Protein 2EF7 (pdb70)

Nearest PDB structures (foldseek):
  2ef7-assembly1_A-2  TM=1.002E+00  e=2.862E-24  Sulfurisphaera tokodaii str. 7
  2ef7-assembly1_B-2  TM=8.095E-01  e=8.146E-21  Sulfurisphaera tokodaii str. 7
  2p9m-assembly1_B  TM=8.080E-01  e=1.349E-12  Methanocaldococcus jannaschii DSM 2661
  7qem-assembly2_B  TM=7.329E-01  e=2.131E-08  Escherichia coli
  6zs7-assembly1_A  TM=7.182E-01  e=1.454E-07  Toxoplasma gondii ME49

InterPro domains:
  IPR000644 CBS domain [PF00571] (6-60)
  IPR000644 CBS domain [PF00571] (70-124)
  IPR000644 CBS domain [PS51371] (10-65)
  IPR000644 CBS domain [PS51371] (73-129)
  IPR000644 CBS domain [SM00116] (13-60)
  IPR000644 CBS domain [SM00116] (76-124)
  IPR046342 CBS domain superfamily [G3DSA:3.10.580.10] (1-133)
  IPR046342 CBS domain superfamily [SSF54631] (2-123)
  IPR051257 Diverse Function CBS-Domain-Containing Protein [PTHR43080] (5-123)

Secondary structure (DSSP, 8-state):
---BGGG---S--EEETT-BHHHHHH---S--SEEEEEETTEEEEEEEHHHHHHHHHTT--TT-BGGG--B----EETTSBHHHHHH--TT--SEEEEE-TTS-EEEEEEHHHHHHHHH--/-BGGG--B---EEETT-BHHHHHH---S--SEEEEE-SSSEEEEEEHHHHHHHHHTT--TT-BGGG--B----EETTSBHHHHHH--TT--SEEEEE-TT--EEEEEEHHHHHHHHH---

Solvent-accessible surface area: 13994 Å² total

Foldseek 3Di:
DFAFQLVQFFPFAEAEQFAFLLVVVVVCVVPDFKHFYDHVQAGFGMAGVVQSVVCVVVVHDRNHGNNVGGTDRFAAERRHGLVVVVVSVVVPDFKHFYAHPVRGTGGMHGPVSSVVSVVCD/DFQLVQFWDQDAAEQFAFQLVVVVVVVVPDFKHFYQPVQATFDMDGVVQSVVCVVVPHDRGDGNNVGGTDGDAEERGHHLVVVVVVVVVPDFKHFYAHPVRRGTGMHGVVSSVVVVVVPD

Radius of gyration: 20.63 Å; Cα contacts (8 Å, |Δi|>4): 456; chains: 2; bounding box: 54×54×34 Å

B-factor: mean 38.26, std 13.01, range [16.66, 102.33]

CATH classification: 3.10.580.10

Organism: Sulfurisphaera tokodaii (strain DSM 16993 / JCM 10545 / NBRC 100140 / 7) (NCBI:txid273063)

Sequence (241 aa):
EEEIVKEYKTQVISVTKDAKLNDIAKVTEKNIGSVIVVDGNKPVGIITERDIVKAIGKGKSLETKAEEFTASLITIREDSPITGALALRQFNIRHLPVVDDKGNLKGIISIRDITRAIDDFEIVKEYKTQVISVTKDAKLNDIAKVTEKNIGSVIVVDGNKPVGIITERDIVKAIGKGKSLETKAEEFTASLITIREDSPITGALALRQFNIRHLPVVDDKGNLKGIISIRDITRAIDDGE

Structure (mmCIF, N/CA/C/O backbone):
data_2EF7
#
_entry.id   2EF7
#
_cell.length_a   51.420
_cell.length_b   135.272
_cell.length_c   41.234
_cell.angle_alpha   90.00
_cell.angle_beta   90.00
_cell.angle_gamma   90.00
#
_symmetry.space_group_name_H-M   'P 21 21 2'
#
loop_
_entity.id
_entity.type
_entity.pdbx_description
1 polymer 'Hypothetical protein ST2348'
2 water water
#
loop_
_atom_site.group_PDB
_atom_site.id
_atom_site.type_symbol
_atom_site.label_atom_id
_atom_site.label_alt_id
_atom_site.label_comp_id
_atom_site.label_asym_id
_atom_site.label_entity_id
_atom_site.label_seq_id
_atom_site.pdbx_PDB_ins_code
_atom_site.Cartn_x
_atom_site.Cartn_y
_atom_site.Cartn_z
_atom_site.occupancy
_atom_site.B_iso_or_equiv
_atom_site.auth_seq_id
_atom_site.auth_comp_id
_atom_site.auth_asym_id
_atom_site.auth_atom_id
_atom_site.pdbx_PDB_model_num
ATOM 9 N N . GLU A 1 2 ? 22.704 -4.646 0.781 1.00 34.23 2 GLU A N 1
ATOM 10 C CA . GLU A 1 2 ? 23.148 -3.260 0.828 1.00 38.42 2 GLU A CA 1
ATOM 11 C C . GLU A 1 2 ? 22.108 -2.415 1.570 1.00 34.10 2 GLU A C 1
ATOM 12 O O . GLU A 1 2 ? 20.970 -2.843 1.748 1.00 30.46 2 GLU A O 1
ATOM 18 N N . GLU A 1 3 ? 22.502 -1.221 2.004 1.00 31.37 3 GLU A N 1
ATOM 19 C CA . GLU A 1 3 ? 21.582 -0.339 2.711 1.00 35.85 3 GLU A CA 1
ATOM 20 C C . GLU A 1 3 ? 20.552 0.257 1.757 1.00 30.15 3 GLU A C 1
ATOM 21 O O . GLU A 1 3 ? 20.875 0.595 0.627 1.00 35.54 3 GLU A O 1
ATOM 27 N N . GLU A 1 4 ? 19.309 0.363 2.208 1.00 35.21 4 GLU A N 1
ATOM 28 C CA . GLU A 1 4 ? 18.258 0.985 1.404 1.00 33.35 4 GLU A CA 1
ATOM 29 C C . GLU A 1 4 ? 18.555 2.470 1.589 1.00 30.41 4 GLU A C 1
ATOM 30 O O . GLU A 1 4 ? 19.129 2.843 2.608 1.00 25.20 4 GLU A O 1
ATOM 36 N N . ILE A 1 5 ? 18.185 3.317 0.632 1.00 24.47 5 ILE A N 1
ATOM 37 C CA . ILE A 1 5 ? 18.448 4.746 0.790 1.00 29.18 5 ILE A CA 1
ATOM 38 C C . ILE A 1 5 ? 17.171 5.583 0.770 1.00 25.49 5 ILE A C 1
ATOM 39 O O . ILE A 1 5 ? 16.196 5.222 0.122 1.00 25.72 5 ILE A O 1
ATOM 44 N N . VAL A 1 6 ? 17.199 6.695 1.498 1.00 25.62 6 VAL A N 1
ATOM 45 C CA . VAL A 1 6 ? 16.073 7.627 1.615 1.00 25.44 6 VAL A CA 1
ATOM 46 C C . VAL A 1 6 ? 15.319 7.884 0.308 1.00 26.76 6 VAL A C 1
ATOM 47 O O . VAL A 1 6 ? 14.096 7.782 0.252 1.00 28.38 6 VAL A O 1
ATOM 51 N N . LYS A 1 7 ? 16.072 8.217 -0.733 1.00 31.41 7 LYS A N 1
ATOM 52 C CA . LYS A 1 7 ? 15.543 8.502 -2.061 1.00 36.76 7 LYS A CA 1
ATOM 53 C C . LYS A 1 7 ? 14.481 7.502 -2.543 1.00 40.27 7 LYS A C 1
ATOM 54 O O . LYS A 1 7 ? 13.471 7.894 -3.128 1.00 40.47 7 LYS A O 1
ATOM 60 N N . GLU A 1 8 ? 14.695 6.212 -2.290 1.00 36.54 8 GLU A N 1
ATOM 61 C CA . GLU A 1 8 ? 13.739 5.189 -2.736 1.00 35.84 8 GLU A CA 1
ATOM 62 C C . GLU A 1 8 ? 12.492 5.042 -1.871 1.00 36.14 8 GLU A C 1
ATOM 63 O O . GLU A 1 8 ? 11.553 4.333 -2.254 1.00 36.80 8 GLU A O 1
ATOM 69 N N . TYR A 1 9 ? 12.458 5.703 -0.715 1.00 33.59 9 TYR A N 1
ATOM 70 C CA . TYR A 1 9 ? 11.295 5.574 0.162 1.00 30.81 9 TYR A CA 1
ATOM 71 C C . TYR A 1 9 ? 10.599 6.872 0.538 1.00 33.92 9 TYR A C 1
ATOM 72 O O . TYR A 1 9 ? 9.537 6.854 1.161 1.00 33.00 9 TYR A O 1
ATOM 89 N N . LYS A 1 11 ? 8.545 10.457 0.099 1.00 32.93 11 LYS A N 1
ATOM 90 C CA . LYS A 1 11 ? 7.386 10.875 -0.660 1.00 32.74 11 LYS A CA 1
ATOM 91 C C . LYS A 1 11 ? 7.894 12.081 -1.435 1.00 31.96 11 LYS A C 1
ATOM 92 O O . LYS A 1 11 ? 8.414 13.028 -0.845 1.00 32.02 11 LYS A O 1
ATOM 98 N N . THR A 1 12 ? 7.775 12.034 -2.753 1.00 29.48 12 THR A N 1
ATOM 99 C CA . THR A 1 12 ? 8.221 13.133 -3.594 1.00 34.58 12 THR A CA 1
ATOM 100 C C . THR A 1 12 ? 7.046 14.026 -3.974 1.00 40.44 12 THR A C 1
ATOM 101 O O . THR A 1 12 ? 5.915 13.799 -3.546 1.00 41.87 12 THR A O 1
ATOM 105 N N . GLN A 1 13 ? 7.315 15.043 -4.785 1.00 46.15 13 GLN A N 1
ATOM 106 C CA . GLN A 1 13 ? 6.265 15.961 -5.211 1.00 51.91 13 GLN A CA 1
ATOM 107 C C . GLN A 1 13 ? 5.570 16.572 -3.994 1.00 50.15 13 GLN A C 1
ATOM 108 O O . GLN A 1 13 ? 4.340 16.625 -3.939 1.00 53.50 13 GLN A O 1
ATOM 11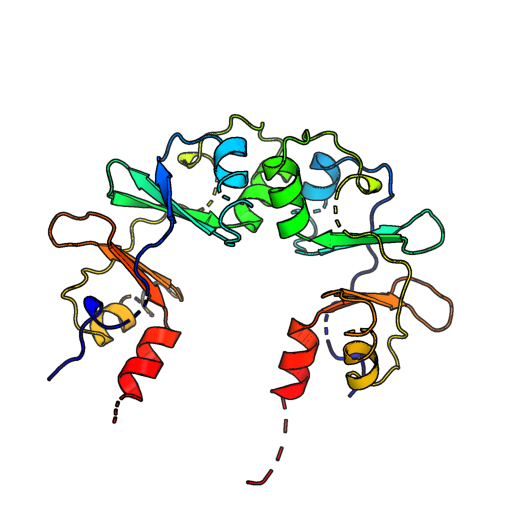4 N N . VAL A 1 14 ? 6.345 17.015 -3.009 1.00 38.33 14 VAL A N 1
ATOM 115 C CA . VAL A 1 14 ? 5.745 17.617 -1.823 1.00 33.92 14 VAL A CA 1
ATOM 116 C C . VAL A 1 14 ? 5.463 19.077 -2.134 1.00 32.90 14 VAL A C 1
ATOM 117 O O . VAL A 1 14 ? 6.050 19.637 -3.051 1.00 32.05 14 VAL A O 1
ATOM 121 N N . ILE A 1 15 ? 4.566 19.695 -1.375 1.00 28.31 15 ILE A N 1
ATOM 122 C CA . ILE A 1 15 ? 4.227 21.086 -1.615 1.00 22.97 15 ILE A CA 1
ATOM 123 C C . ILE A 1 15 ? 4.966 22.011 -0.671 1.00 26.55 15 ILE A C 1
ATOM 124 O O . ILE A 1 15 ? 5.005 21.772 0.539 1.00 25.66 15 ILE A O 1
ATOM 129 N N . SER A 1 16 ? 5.539 23.078 -1.224 1.00 22.22 16 SER A N 1
ATOM 130 C CA . SER A 1 16 ? 6.263 24.052 -0.420 1.00 24.63 16 SER A CA 1
ATOM 131 C C . SER A 1 16 ? 5.828 25.469 -0.759 1.00 25.01 16 SER A C 1
ATOM 132 O O . SER A 1 16 ? 5.280 25.714 -1.824 1.00 22.12 16 SER A O 1
ATOM 135 N N . VAL A 1 17 ? 6.087 26.397 0.156 1.00 23.82 17 VAL A N 1
ATOM 136 C CA . VAL A 1 17 ? 5.766 27.809 -0.045 1.00 22.03 17 VAL A CA 1
ATOM 137 C C . VAL A 1 17 ? 6.997 28.563 0.411 1.00 22.33 17 VAL A C 1
ATOM 138 O O . VAL A 1 17 ? 7.734 28.075 1.272 1.00 28.45 17 VAL A O 1
ATOM 142 N N . THR A 1 18 ? 7.232 29.740 -0.154 1.00 22.52 18 THR A N 1
ATOM 143 C CA . THR A 1 18 ? 8.405 30.513 0.220 1.00 26.22 18 THR A CA 1
ATOM 144 C C . THR A 1 18 ? 8.207 31.133 1.593 1.00 31.21 18 THR A C 1
ATOM 145 O O . THR A 1 18 ? 7.077 31.320 2.044 1.00 22.52 18 THR A O 1
ATOM 149 N N . LYS A 1 19 ? 9.313 31.460 2.254 1.00 27.51 19 LYS A N 1
ATOM 150 C CA . LYS A 1 19 ? 9.255 32.028 3.597 1.00 32.04 19 LYS A CA 1
ATOM 151 C C . LYS A 1 19 ? 8.516 33.357 3.737 1.00 30.23 19 LYS A C 1
ATOM 152 O O . LYS A 1 19 ? 8.224 33.784 4.851 1.00 27.99 19 LYS A O 1
ATOM 158 N N . ASP A 1 20 ? 8.212 34.021 2.628 1.00 31.23 20 ASP A N 1
ATOM 159 C CA . ASP A 1 20 ? 7.480 35.280 2.720 1.00 35.11 20 ASP A CA 1
ATOM 160 C C . ASP A 1 20 ? 6.056 35.161 2.155 1.00 35.37 20 ASP A C 1
ATOM 161 O O . ASP A 1 20 ? 5.365 36.163 1.981 1.00 35.01 20 ASP A O 1
ATOM 166 N N . ALA A 1 21 ? 5.623 33.929 1.884 1.00 31.62 21 ALA A N 1
ATOM 167 C CA . ALA A 1 21 ? 4.279 33.678 1.368 1.00 27.10 21 ALA A CA 1
ATOM 168 C C . ALA A 1 21 ? 3.288 34.120 2.440 1.00 27.93 21 ALA A C 1
ATOM 169 O O . ALA A 1 21 ? 3.550 33.943 3.629 1.00 27.73 21 ALA A O 1
ATOM 171 N N . LYS A 1 22 ? 2.153 34.683 2.034 1.00 23.76 22 LYS A N 1
ATOM 172 C CA . LYS A 1 22 ? 1.164 35.164 3.005 1.00 27.43 22 LYS A CA 1
ATOM 173 C C . LYS A 1 22 ? 0.239 34.060 3.506 1.00 24.45 22 LYS A C 1
ATOM 174 O O . LYS A 1 22 ? -0.076 33.123 2.777 1.00 29.88 22 LYS A O 1
ATOM 180 N N . LEU A 1 23 ? -0.199 34.184 4.751 1.00 21.42 23 LEU A N 1
ATOM 181 C CA . LEU A 1 23 ? -1.063 33.187 5.354 1.00 24.38 23 LEU A CA 1
ATOM 182 C C . LEU A 1 23 ? -2.234 32.815 4.457 1.00 29.75 23 LEU A C 1
ATOM 183 O O . LEU A 1 23 ? -2.471 31.635 4.211 1.00 33.03 23 LEU A O 1
ATOM 188 N N . ASN A 1 24 ? -2.956 33.805 3.940 1.00 27.08 24 ASN A N 1
ATOM 189 C CA . ASN A 1 24 ? -4.101 33.475 3.100 1.00 31.05 24 ASN A CA 1
ATOM 190 C C . ASN A 1 24 ? -3.734 32.712 1.833 1.00 27.34 24 ASN A C 1
ATOM 191 O O . ASN A 1 24 ? -4.487 31.831 1.410 1.00 25.88 24 ASN A O 1
ATOM 196 N N . ASP A 1 25 ? -2.590 33.020 1.226 1.00 20.26 25 ASP A N 1
ATOM 197 C CA . ASP A 1 25 ? -2.200 32.297 0.015 1.00 21.24 25 ASP A CA 1
ATOM 198 C C . ASP A 1 25 ? -1.820 30.861 0.362 1.00 20.48 25 ASP A C 1
ATOM 199 O O . ASP A 1 25 ? -2.114 29.921 -0.390 1.00 22.77 25 ASP A O 1
ATOM 204 N N . ILE A 1 26 ? -1.173 30.695 1.509 1.00 21.39 26 ILE A N 1
ATOM 205 C CA . ILE A 1 26 ? -0.772 29.363 1.953 1.00 22.20 26 ILE A CA 1
ATOM 206 C C . ILE A 1 26 ? -2.019 28.532 2.237 1.00 26.25 26 ILE A C 1
ATOM 207 O O . ILE A 1 26 ? -2.091 27.355 1.863 1.00 23.23 26 ILE A O 1
ATOM 212 N N . ALA A 1 27 ? -2.997 29.138 2.911 1.00 20.69 27 ALA A N 1
ATOM 213 C CA . ALA A 1 27 ? -4.221 28.417 3.229 1.00 22.03 27 ALA A CA 1
ATOM 214 C C . ALA A 1 27 ? -4.890 28.023 1.924 1.00 19.46 27 ALA A C 1
ATOM 215 O O . ALA A 1 27 ? -5.476 26.950 1.813 1.00 22.22 27 ALA A O 1
ATOM 217 N N . LYS A 1 28 ? -4.784 28.890 0.925 1.00 24.14 28 LYS A N 1
ATOM 218 C CA . LYS A 1 28 ? -5.394 28.603 -0.357 1.00 22.47 28 LYS A CA 1
ATOM 219 C C . LYS A 1 28 ? -4.740 27.391 -1.009 1.00 28.10 28 LYS A C 1
ATOM 220 O O . LYS A 1 28 ? -5.428 26.563 -1.604 1.00 26.97 28 LYS A O 1
ATOM 226 N N . VAL A 1 29 ? -3.417 27.279 -0.895 1.00 26.22 29 VAL A N 1
ATOM 227 C CA . VAL A 1 29 ? -2.716 26.151 -1.502 1.00 29.01 29 VAL A CA 1
ATOM 228 C C . VAL A 1 29 ? -3.124 24.843 -0.845 1.00 25.12 29 VAL A C 1
ATOM 229 O O . VAL A 1 29 ? -3.431 23.861 -1.521 1.00 27.09 29 VAL A O 1
ATOM 241 N N . THR A 1 31 ? -5.767 24.222 0.789 1.00 23.97 31 THR A N 1
ATOM 242 C CA . THR A 1 31 ? -7.166 23.942 0.517 1.00 26.16 31 THR A CA 1
ATOM 243 C C . THR A 1 31 ? -7.318 23.357 -0.888 1.00 27.65 31 THR A C 1
ATOM 244 O O . THR A 1 31 ? -8.010 22.361 -1.076 1.00 30.71 31 THR A O 1
ATOM 248 N N . GLU A 1 32 ? -6.651 23.968 -1.866 1.00 30.62 32 GLU A N 1
ATOM 249 C CA . GLU A 1 32 ? -6.740 23.513 -3.251 1.00 35.92 32 GLU A CA 1
ATOM 250 C C . GLU A 1 32 ? -5.999 22.222 -3.554 1.00 39.71 32 GLU A C 1
ATOM 251 O O . GLU A 1 32 ? -6.356 21.510 -4.495 1.00 42.41 32 GLU A O 1
ATOM 257 N N . LYS A 1 33 ? -4.973 21.924 -2.761 1.00 37.94 33 LYS A N 1
ATOM 258 C CA . LYS A 1 33 ? -4.190 20.704 -2.928 1.00 33.82 33 LYS A CA 1
ATOM 259 C C . LYS A 1 33 ? -4.687 19.644 -1.943 1.00 35.28 33 LYS A C 1
ATOM 260 O O . LYS A 1 33 ? -4.260 18.493 -1.984 1.00 33.98 33 LYS A O 1
ATOM 266 N N . ASN A 1 34 ? -5.587 20.052 -1.054 1.00 37.75 34 ASN A N 1
ATOM 267 C CA . ASN A 1 34 ? -6.141 19.167 -0.038 1.00 36.23 34 ASN A CA 1
ATOM 268 C C . ASN A 1 34 ? -5.037 18.478 0.761 1.00 36.97 34 ASN A C 1
ATOM 269 O O . ASN A 1 34 ? -4.961 17.249 0.809 1.00 35.97 34 ASN A O 1
ATOM 274 N N . ILE A 1 35 ? -4.174 19.277 1.382 1.00 34.24 35 ILE A N 1
ATOM 275 C CA . ILE A 1 35 ? -3.083 18.742 2.193 1.00 27.25 35 ILE A CA 1
ATOM 276 C C . ILE A 1 35 ? -3.121 19.392 3.583 1.00 29.63 35 ILE A C 1
ATOM 277 O O . ILE A 1 35 ? -3.701 20.471 3.756 1.00 29.27 35 ILE A O 1
ATOM 282 N N . GLY A 1 36 ? -2.510 18.741 4.566 1.00 25.98 36 GLY A N 1
ATOM 283 C CA . GLY A 1 36 ? -2.513 19.272 5.921 1.00 26.77 36 GLY A CA 1
ATOM 284 C C . GLY A 1 36 ? -1.287 20.044 6.384 1.00 28.07 36 GLY A C 1
ATOM 285 O O . GLY A 1 36 ? -1.210 20.450 7.553 1.00 23.20 36 GLY A O 1
ATOM 286 N N . SER A 1 37 ? -0.327 20.245 5.484 1.00 21.62 37 SER A N 1
ATOM 287 C CA . SER A 1 37 ? 0.890 20.978 5.816 1.00 22.31 37 SER A CA 1
ATOM 288 C C . SER A 1 37 ? 1.741 21.231 4.572 1.00 26.39 37 SER A C 1
ATOM 289 O O . SER A 1 37 ? 1.587 20.570 3.551 1.00 26.34 37 SER A O 1
ATOM 292 N N . VAL A 1 38 ? 2.638 22.199 4.665 1.00 25.29 38 VAL A N 1
ATOM 293 C CA . VAL A 1 38 ? 3.527 22.501 3.561 1.00 23.12 38 VAL A CA 1
ATOM 294 C C . VAL A 1 38 ? 4.900 22.800 4.130 1.00 24.28 38 VAL A C 1
ATOM 295 O O . VAL A 1 38 ? 5.037 23.209 5.279 1.00 23.65 38 VAL A O 1
ATOM 299 N N . ILE A 1 39 ? 5.919 22.579 3.322 1.00 19.57 39 ILE A N 1
ATOM 300 C CA . ILE A 1 39 ? 7.279 22.871 3.735 1.00 23.54 39 ILE A CA 1
ATOM 301 C C . ILE A 1 39 ? 7.534 24.325 3.382 1.00 18.75 39 ILE A C 1
ATOM 302 O O . ILE A 1 39 ? 7.139 24.779 2.313 1.00 25.96 39 ILE A O 1
ATOM 307 N N . VAL A 1 40 ? 8.167 25.069 4.281 1.00 23.47 40 VAL A N 1
ATOM 308 C CA . VAL A 1 40 ? 8.490 26.452 3.971 1.00 18.34 40 VAL A CA 1
ATOM 309 C C . VAL A 1 40 ? 9.945 26.435 3.487 1.00 26.16 40 VAL A C 1
ATOM 310 O O . VAL A 1 40 ? 10.812 25.846 4.146 1.00 21.75 40 VAL A O 1
ATOM 314 N N . VAL A 1 41 ? 10.205 27.038 2.329 1.00 22.96 41 VAL A N 1
ATOM 315 C CA . VAL A 1 41 ? 11.560 27.073 1.801 1.00 23.74 41 VAL A CA 1
ATOM 316 C C . VAL A 1 41 ? 12.086 28.481 1.634 1.00 31.67 41 VAL A C 1
ATOM 317 O O . VAL A 1 41 ? 11.328 29.449 1.512 1.00 24.61 41 VAL A O 1
ATOM 321 N N . ASP A 1 42 ? 13.410 28.566 1.651 1.00 29.75 42 ASP A N 1
ATOM 322 C CA . ASP A 1 42 ? 14.146 29.803 1.484 1.00 28.72 42 ASP A CA 1
ATOM 323 C C . ASP A 1 42 ? 15.015 29.437 0.292 1.00 33.71 42 ASP A C 1
ATOM 324 O O . ASP A 1 42 ? 15.994 28.718 0.447 1.00 28.92 42 ASP A O 1
ATOM 329 N N . GLY A 1 43 ? 14.637 29.896 -0.897 1.00 34.03 43 GLY A N 1
ATOM 330 C CA . GLY A 1 43 ? 15.401 29.566 -2.087 1.00 38.37 43 GLY A CA 1
ATOM 331 C C . GLY A 1 43 ? 15.573 28.062 -2.272 1.00 41.76 43 GLY A C 1
ATOM 332 O O . GLY A 1 43 ? 16.695 27.575 -2.440 1.00 43.50 43 GLY A O 1
ATOM 333 N N . ASN A 1 44 ? 14.461 27.330 -2.235 1.00 38.52 44 ASN A N 1
ATOM 334 C CA . ASN A 1 44 ? 14.447 25.871 -2.392 1.00 32.13 44 ASN A CA 1
ATOM 335 C C . ASN A 1 44 ? 14.923 25.078 -1.173 1.00 33.09 44 ASN A C 1
ATOM 336 O O . ASN A 1 44 ? 14.805 23.850 -1.138 1.00 32.36 44 ASN A O 1
ATOM 341 N N . LYS A 1 45 ? 15.458 25.760 -0.171 1.00 24.57 45 LYS A N 1
ATOM 342 C CA . LYS A 1 45 ? 15.939 25.056 1.009 1.00 30.15 45 LYS A CA 1
ATOM 343 C C . LYS A 1 45 ? 14.931 25.130 2.147 1.00 24.89 45 LYS A C 1
ATOM 344 O O . LYS A 1 45 ? 14.459 26.208 2.486 1.00 24.10 45 LYS A O 1
ATOM 350 N N . PRO A 1 46 ? 14.593 23.973 2.749 1.00 25.53 46 PRO A N 1
ATOM 351 C CA . PRO A 1 46 ? 13.636 23.853 3.859 1.00 23.74 46 PRO A CA 1
ATOM 352 C C . PRO A 1 46 ? 14.046 24.656 5.091 1.00 26.63 46 PRO A C 1
ATOM 353 O O . PRO A 1 46 ? 15.151 24.482 5.593 1.00 26.30 46 PRO A O 1
ATOM 357 N N . VAL A 1 47 ? 13.161 25.525 5.580 1.00 25.20 47 VAL A N 1
ATOM 358 C CA . VAL A 1 47 ? 13.450 26.309 6.783 1.00 21.04 47 VAL A CA 1
ATOM 359 C C . VAL A 1 47 ? 12.369 26.103 7.836 1.00 25.14 47 VAL A C 1
ATOM 360 O O . VAL A 1 47 ? 12.451 26.629 8.945 1.00 28.96 47 VAL A O 1
ATOM 364 N N . GLY A 1 48 ? 11.353 25.325 7.495 1.00 25.71 48 GLY A N 1
ATOM 365 C CA . GLY A 1 48 ? 10.295 25.081 8.453 1.00 25.77 48 GLY A CA 1
ATOM 366 C C . GLY A 1 48 ? 9.111 24.350 7.859 1.00 23.94 48 GLY A C 1
ATOM 367 O O . GLY A 1 48 ? 9.175 23.832 6.741 1.00 22.60 48 GLY A O 1
ATOM 368 N N . ILE A 1 49 ? 8.024 24.313 8.622 1.00 24.92 49 ILE A N 1
ATOM 369 C CA . ILE A 1 49 ? 6.807 23.650 8.191 1.00 24.12 49 ILE A CA 1
ATOM 370 C C . ILE A 1 49 ? 5.586 24.360 8.772 1.00 26.34 49 ILE A C 1
ATOM 371 O O . ILE A 1 49 ? 5.627 24.879 9.886 1.00 24.62 49 ILE A O 1
ATOM 376 N N . ILE A 1 50 ? 4.513 24.393 7.990 1.00 23.29 50 ILE A N 1
ATOM 377 C CA . ILE A 1 50 ? 3.263 25.008 8.415 1.00 23.69 50 ILE A CA 1
ATOM 378 C C . ILE A 1 50 ? 2.176 23.944 8.340 1.00 26.40 50 ILE A C 1
ATOM 379 O O . ILE A 1 50 ? 1.934 23.373 7.276 1.00 27.95 50 ILE A O 1
ATOM 384 N N . THR A 1 51 ? 1.546 23.657 9.477 1.00 23.19 51 THR A N 1
ATOM 385 C CA . THR A 1 51 ? 0.467 22.673 9.526 1.00 27.02 51 THR A CA 1
ATOM 386 C C . THR A 1 51 ? -0.826 23.443 9.676 1.00 27.21 51 THR A C 1
ATOM 387 O O . THR A 1 51 ? -0.802 24.655 9.911 1.00 29.14 51 THR A O 1
ATOM 391 N N . GLU A 1 52 ? -1.949 22.742 9.555 1.00 25.70 52 GLU A N 1
ATOM 392 C CA . GLU A 1 52 ? -3.251 23.385 9.700 1.00 29.48 52 GLU A CA 1
ATOM 393 C C . GLU A 1 52 ? -3.321 24.041 11.068 1.00 26.04 52 GLU A C 1
ATOM 394 O O . GLU A 1 52 ? -3.882 25.122 11.216 1.00 22.85 52 GLU A O 1
ATOM 400 N N . ARG A 1 53 ? -2.751 23.370 12.064 1.00 24.18 53 ARG A N 1
ATOM 401 C CA . ARG A 1 53 ? -2.751 23.875 13.429 1.00 25.79 53 ARG A CA 1
ATOM 402 C C . ARG A 1 53 ? -1.950 25.167 13.553 1.00 29.55 53 ARG A C 1
ATOM 403 O O . ARG A 1 53 ? -2.338 26.081 14.291 1.00 27.02 53 ARG A O 1
ATOM 411 N N . ASP A 1 54 ? -0.834 25.248 12.832 1.00 25.01 54 ASP A N 1
ATOM 412 C CA . ASP A 1 54 ? -0.020 26.453 12.878 1.00 23.57 54 ASP A CA 1
ATOM 413 C C . ASP A 1 54 ? -0.825 27.619 12.347 1.00 25.51 54 ASP A C 1
ATOM 414 O O . ASP A 1 54 ? -0.715 28.733 12.855 1.00 28.07 54 ASP A O 1
ATOM 419 N N . ILE A 1 55 ? -1.632 27.364 11.321 1.00 20.84 55 ILE A N 1
ATOM 420 C CA . ILE A 1 55 ? -2.457 28.415 10.752 1.00 23.80 55 ILE A CA 1
ATOM 421 C C . ILE A 1 55 ? -3.511 28.862 11.763 1.00 23.48 55 ILE A C 1
ATOM 422 O O . ILE A 1 55 ? -3.669 30.055 12.011 1.00 23.27 55 ILE A O 1
ATOM 427 N N . VAL A 1 56 ? -4.215 27.904 12.357 1.00 26.48 56 VAL A N 1
ATOM 428 C CA . VAL A 1 56 ? -5.250 28.223 13.331 1.00 29.60 56 VAL A CA 1
ATOM 429 C C . VAL A 1 56 ? -4.663 28.955 14.528 1.00 32.38 56 VAL A C 1
ATOM 430 O O . VAL A 1 56 ? -5.252 29.895 15.049 1.00 28.92 56 VAL A O 1
ATOM 434 N N . LYS A 1 57 ? -3.488 28.522 14.954 1.00 31.64 57 LYS A N 1
ATOM 435 C CA . LYS A 1 57 ? -2.831 29.138 16.087 1.00 32.68 57 LYS A CA 1
ATOM 436 C C . LYS A 1 57 ? -2.525 30.607 15.787 1.00 34.48 57 LYS A C 1
ATOM 437 O O . LYS A 1 57 ? -2.795 31.481 16.608 1.00 32.04 57 LYS A O 1
ATOM 443 N N . ALA A 1 58 ? -1.974 30.887 14.609 1.00 29.99 58 ALA A N 1
ATOM 444 C CA . ALA A 1 58 ? -1.639 32.266 14.258 1.00 28.69 58 ALA A CA 1
ATOM 445 C C . ALA A 1 58 ? -2.881 33.152 14.233 1.00 34.57 58 ALA A C 1
ATOM 446 O O . ALA A 1 58 ? -2.841 34.313 14.665 1.00 30.28 58 ALA A O 1
ATOM 448 N N . ILE A 1 59 ? -3.988 32.609 13.731 1.00 24.68 59 ILE A N 1
ATOM 449 C CA . ILE A 1 59 ? -5.235 33.366 13.673 1.00 28.10 59 ILE A CA 1
ATOM 450 C C . ILE A 1 59 ? -5.734 33.595 15.088 1.00 28.59 59 ILE A C 1
ATOM 451 O O . ILE A 1 59 ? -6.150 34.698 15.435 1.00 31.04 59 ILE A O 1
ATOM 456 N N . GLY A 1 60 ? -5.664 32.553 15.908 1.00 28.41 60 GLY A N 1
ATOM 457 C CA . GLY A 1 60 ? -6.095 32.671 17.284 1.00 33.97 60 GLY A CA 1
ATOM 458 C C . GLY A 1 60 ? -5.246 33.669 18.055 1.00 42.13 60 GLY A C 1
ATOM 459 O O . GLY A 1 60 ? -5.627 34.099 19.141 1.00 43.51 60 GLY A O 1
ATOM 460 N N . LYS A 1 61 ? -4.092 34.035 17.502 1.00 41.44 61 LYS A N 1
ATOM 461 C CA . LYS A 1 61 ? -3.209 34.993 18.155 1.00 39.19 61 LYS A CA 1
ATOM 462 C C . LYS A 1 61 ? -3.372 36.364 17.506 1.00 37.87 61 LYS A C 1
ATOM 463 O O . LYS A 1 61 ? -2.557 37.254 17.713 1.00 43.35 61 LYS A O 1
ATOM 469 N N . GLY A 1 62 ? -4.419 36.519 16.703 1.00 37.90 62 GLY A N 1
ATOM 470 C CA . GLY A 1 62 ? -4.693 37.797 16.067 1.00 35.39 62 GLY A CA 1
ATOM 471 C C . GLY A 1 62 ? -3.899 38.211 14.839 1.00 36.84 62 GLY A C 1
ATOM 472 O O . GLY A 1 62 ? -3.978 39.366 14.421 1.00 35.24 62 GLY A O 1
ATOM 473 N N . LYS A 1 63 ? -3.138 37.292 14.256 1.00 33.80 63 LYS A N 1
ATOM 474 C CA . LYS A 1 63 ? -2.350 37.606 13.064 1.00 31.84 63 LYS A CA 1
ATOM 475 C C . LYS A 1 63 ? -3.287 37.817 11.888 1.00 32.30 63 LYS A C 1
ATOM 476 O O . LYS A 1 63 ? -4.337 37.175 11.802 1.00 35.38 63 LYS A O 1
ATOM 482 N N . SER A 1 64 ? -2.909 38.716 10.983 1.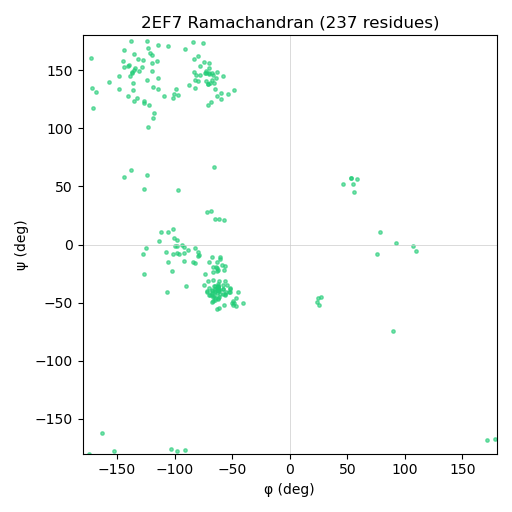00 33.20 64 SER A N 1
ATOM 483 C CA . SER A 1 64 ? -3.729 39.008 9.814 1.00 31.79 64 SER A CA 1
ATOM 484 C C . SER A 1 64 ? -3.485 38.011 8.690 1.00 33.98 64 SER A C 1
ATOM 485 O O . SER A 1 64 ? -2.589 37.164 8.767 1.00 31.09 64 SER A O 1
ATOM 488 N N . LEU A 1 65 ? -4.282 38.146 7.636 1.00 29.07 65 LEU A N 1
ATOM 489 C CA . LEU A 1 65 ? -4.197 37.277 6.475 1.00 34.95 65 LEU A CA 1
ATOM 490 C C . LEU A 1 65 ? -2.924 37.506 5.662 1.00 34.71 65 LEU A C 1
ATOM 491 O O . LEU A 1 65 ? -2.567 36.682 4.819 1.00 33.39 65 LEU A O 1
ATOM 496 N N . GLU A 1 66 ? -2.245 38.624 5.901 1.00 36.12 66 GLU A N 1
ATOM 497 C CA . GLU A 1 66 ? -1.015 38.933 5.170 1.00 37.44 66 GLU A CA 1
ATOM 498 C C . GLU A 1 66 ? 0.256 38.438 5.883 1.00 32.72 66 GLU A C 1
ATOM 499 O O . GLU A 1 66 ? 1.365 38.579 5.366 1.00 34.07 66 GLU A O 1
ATOM 505 N N . THR A 1 67 ? 0.093 37.853 7.060 1.00 28.19 67 THR A N 1
ATOM 506 C CA . THR A 1 67 ? 1.236 37.376 7.828 1.00 32.23 67 THR A CA 1
ATOM 507 C C . THR A 1 67 ? 2.119 36.428 6.998 1.00 33.12 67 THR A C 1
ATOM 508 O O . THR A 1 67 ? 1.633 35.479 6.383 1.00 29.47 67 THR A O 1
ATOM 512 N N . LYS A 1 68 ? 3.416 36.701 6.972 1.00 29.15 68 LYS A N 1
ATOM 513 C CA . LYS A 1 68 ? 4.350 35.883 6.203 1.00 27.97 68 LYS A CA 1
ATOM 514 C C . LYS A 1 68 ? 4.597 34.519 6.842 1.00 27.60 68 LYS A C 1
ATOM 515 O O . LYS A 1 68 ? 4.548 34.365 8.061 1.00 28.54 68 LYS A O 1
ATOM 521 N N . ALA A 1 69 ? 4.874 33.531 6.000 1.00 26.15 69 ALA A N 1
ATOM 522 C CA . ALA A 1 69 ? 5.120 32.171 6.448 1.00 22.44 69 ALA A CA 1
ATOM 523 C C . ALA A 1 69 ? 6.128 32.075 7.590 1.00 30.21 69 ALA A C 1
ATOM 524 O O . ALA A 1 69 ? 5.850 31.458 8.621 1.00 31.18 69 ALA A O 1
ATOM 526 N N . GLU A 1 70 ? 7.293 32.689 7.417 1.00 27.99 70 GLU A N 1
ATOM 527 C CA . GLU A 1 70 ? 8.330 32.610 8.442 1.00 34.33 70 GLU A CA 1
ATOM 528 C C . GLU A 1 70 ? 7.914 33.136 9.815 1.00 33.22 70 GLU A C 1
ATOM 529 O O . GLU A 1 70 ? 8.552 32.817 10.812 1.00 32.21 70 GLU A O 1
ATOM 535 N N . GLU A 1 71 ? 6.842 33.924 9.877 1.00 32.69 71 GLU A N 1
ATOM 536 C CA . GLU A 1 71 ? 6.400 34.478 11.155 1.00 34.54 71 GLU A CA 1
ATOM 537 C C . GLU A 1 71 ? 5.548 33.543 12.006 1.00 34.54 71 GLU A C 1
ATOM 538 O O . GLU A 1 71 ? 5.372 33.796 13.194 1.00 38.98 71 GLU A O 1
ATOM 544 N N . PHE A 1 72 ? 5.013 32.474 11.421 1.00 31.82 72 PHE A N 1
ATOM 545 C CA . PHE A 1 72 ? 4.163 31.576 12.201 1.00 26.85 72 PHE A CA 1
ATOM 546 C C . PHE A 1 72 ? 4.383 30.097 11.961 1.00 32.60 72 PHE A C 1
ATOM 547 O O . PHE A 1 72 ? 3.703 29.255 12.551 1.00 33.46 72 PHE A O 1
ATOM 563 N N . THR A 1 74 ? 6.528 26.448 11.969 1.00 30.84 74 THR A N 1
ATOM 564 C CA . THR A 1 74 ? 7.266 25.759 13.016 1.00 34.76 74 THR A CA 1
ATOM 565 C C . THR A 1 74 ? 8.660 25.762 12.389 1.00 32.77 74 THR A C 1
ATOM 566 O O . THR A 1 74 ? 8.869 25.132 11.349 1.00 31.53 74 THR A O 1
ATOM 570 N N . ALA A 1 75 ? 9.596 26.497 12.984 1.00 29.23 75 ALA A N 1
ATOM 571 C CA . ALA A 1 75 ? 10.946 26.580 12.439 1.00 29.20 75 ALA A CA 1
ATOM 572 C C . ALA A 1 75 ? 11.713 25.285 12.617 1.00 29.77 75 ALA A C 1
ATOM 573 O O . ALA A 1 75 ? 11.633 24.649 13.665 1.00 36.25 75 ALA A O 1
ATOM 575 N N . SER A 1 76 ? 12.451 24.898 11.582 1.00 31.27 76 SER A N 1
ATOM 576 C CA . SER A 1 76 ? 13.259 23.680 11.620 1.00 31.94 76 SER A CA 1
ATOM 577 C C . SER A 1 76 ? 14.217 23.586 10.447 1.00 30.86 76 SER A C 1
ATOM 578 O O . SER A 1 76 ? 13.827 23.762 9.290 1.00 25.13 76 SER A O 1
ATOM 581 N N . LEU A 1 77 ? 15.473 23.290 10.758 1.00 32.56 77 LEU A N 1
ATOM 582 C CA . LEU A 1 77 ? 16.500 23.166 9.740 1.00 34.10 77 LEU A CA 1
ATOM 583 C C . LEU A 1 77 ? 16.988 21.726 9.652 1.00 30.88 77 LEU A C 1
ATOM 584 O O . LEU A 1 77 ? 17.889 21.424 8.874 1.00 34.97 77 LEU A O 1
ATOM 589 N N . ILE A 1 78 ? 16.385 20.836 10.438 1.00 32.42 78 ILE A N 1
ATOM 590 C CA . ILE A 1 78 ? 16.779 19.427 10.427 1.00 28.32 78 ILE A CA 1
ATOM 591 C C . ILE A 1 78 ? 16.385 18.807 9.081 1.00 28.57 78 ILE A C 1
ATOM 592 O O . ILE A 1 78 ? 15.215 18.833 8.698 1.00 33.19 78 ILE A O 1
ATOM 597 N N . THR A 1 79 ? 17.360 18.255 8.3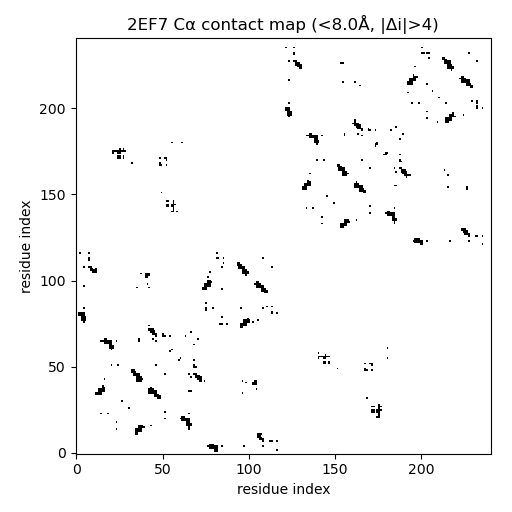67 1.00 18.13 79 THR A N 1
ATOM 598 C CA . THR A 1 79 ? 17.102 17.629 7.078 1.00 18.60 79 THR A CA 1
ATOM 599 C C . THR A 1 79 ? 17.997 16.409 6.910 1.00 20.47 79 THR A C 1
ATOM 600 O O . THR A 1 79 ? 18.955 16.225 7.666 1.00 24.68 79 THR A O 1
ATOM 604 N N . ILE A 1 80 ? 17.689 15.594 5.904 1.00 20.32 80 ILE A N 1
ATOM 605 C CA . ILE A 1 80 ? 18.477 14.412 5.588 1.00 22.89 80 ILE A CA 1
ATOM 606 C C . ILE A 1 80 ? 18.668 14.360 4.066 1.00 29.61 80 ILE A C 1
ATOM 607 O O . ILE A 1 80 ? 17.745 14.663 3.308 1.00 26.24 80 ILE A O 1
ATOM 612 N N . ARG A 1 81 ? 19.868 13.999 3.614 1.00 26.96 81 ARG A N 1
ATOM 613 C CA . ARG A 1 81 ? 20.129 13.906 2.177 1.00 28.05 81 ARG A CA 1
ATOM 614 C C . ARG A 1 81 ? 19.432 12.689 1.579 1.00 28.35 81 ARG A C 1
ATOM 615 O O . ARG A 1 81 ? 19.289 11.661 2.238 1.00 24.53 81 ARG A O 1
ATOM 623 N N . GLU A 1 82 ? 19.003 12.803 0.326 1.00 22.70 82 GLU A N 1
ATOM 624 C CA . GLU A 1 82 ? 18.313 11.702 -0.342 1.00 29.60 82 GLU A CA 1
ATOM 625 C C . GLU A 1 82 ? 19.221 10.499 -0.573 1.00 29.69 82 GLU A C 1
ATOM 626 O O . GLU A 1 82 ? 18.743 9.369 -0.712 1.00 24.70 82 GLU A O 1
ATOM 632 N N . ASP A 1 83 ? 20.528 10.741 -0.614 1.00 26.89 83 ASP A N 1
ATOM 633 C CA . ASP A 1 83 ? 21.480 9.651 -0.811 1.00 34.72 83 ASP A CA 1
ATOM 634 C C . ASP A 1 83 ? 21.784 8.928 0.493 1.00 31.06 83 ASP A C 1
ATOM 635 O O . ASP A 1 83 ? 22.525 7.960 0.497 1.00 29.44 83 ASP A O 1
ATOM 640 N N . SER A 1 84 ? 21.221 9.408 1.599 1.00 27.06 84 SER A N 1
ATOM 641 C CA . SER A 1 84 ? 21.462 8.788 2.909 1.00 24.68 84 SER A CA 1
ATOM 642 C C . SER A 1 84 ? 20.823 7.422 3.070 1.00 24.54 84 SER A C 1
ATOM 643 O O . SER A 1 84 ? 19.751 7.151 2.519 1.00 22.63 84 SER A O 1
ATOM 646 N N . PRO A 1 85 ? 21.482 6.541 3.844 1.00 25.14 85 PRO A N 1
ATOM 647 C CA . PRO A 1 85 ? 20.940 5.204 4.084 1.00 22.98 85 PRO A CA 1
ATOM 648 C C . PRO A 1 85 ? 19.711 5.405 4.977 1.00 27.41 85 PRO A C 1
ATOM 649 O O . PRO A 1 85 ? 19.640 6.369 5.737 1.00 24.05 85 PRO A O 1
ATOM 653 N N . ILE A 1 86 ? 18.752 4.496 4.873 1.00 27.19 86 ILE A N 1
ATOM 654 C CA . ILE A 1 86 ? 17.527 4.554 5.659 1.00 31.90 86 ILE A CA 1
ATOM 655 C C . ILE A 1 86 ? 17.776 4.770 7.151 1.00 25.85 86 ILE A C 1
ATOM 656 O O . ILE A 1 86 ? 17.156 5.622 7.774 1.00 25.92 86 ILE A O 1
ATOM 661 N N . THR A 1 87 ? 18.687 3.990 7.718 1.00 25.33 87 THR A N 1
ATOM 662 C CA . THR A 1 87 ? 18.980 4.092 9.142 1.00 31.41 87 THR A CA 1
ATOM 663 C C . THR A 1 87 ? 19.542 5.444 9.529 1.00 31.01 87 THR A C 1
ATOM 664 O O . THR A 1 87 ? 19.448 5.851 10.684 1.00 29.01 87 THR A O 1
ATOM 668 N N . GLY A 1 88 ? 20.120 6.145 8.563 1.00 27.42 88 GLY A N 1
ATOM 669 C CA . GLY A 1 88 ? 20.647 7.463 8.846 1.00 28.04 88 GLY A CA 1
ATOM 670 C C . GLY A 1 88 ? 19.485 8.380 9.177 1.00 24.22 88 GLY A C 1
ATOM 671 O O . GLY A 1 88 ? 19.534 9.156 10.138 1.00 24.86 88 GLY A O 1
ATOM 672 N N . ALA A 1 89 ? 18.434 8.296 8.369 1.00 24.59 89 ALA A N 1
ATOM 673 C CA . ALA A 1 89 ? 17.243 9.103 8.597 1.00 30.95 89 ALA A CA 1
ATOM 674 C C . ALA A 1 89 ? 16.661 8.707 9.961 1.00 28.36 89 ALA A C 1
ATOM 675 O O . ALA A 1 89 ? 16.207 9.557 10.728 1.00 30.08 89 ALA A O 1
ATOM 677 N N . LEU A 1 90 ? 16.693 7.411 10.257 1.00 32.24 90 LEU A N 1
ATOM 678 C CA . LEU A 1 90 ? 16.185 6.897 11.523 1.00 30.50 90 LEU A CA 1
ATOM 679 C C . LEU A 1 90 ? 16.948 7.481 12.708 1.00 28.09 90 LEU A C 1
ATOM 680 O O . LEU A 1 90 ? 16.356 7.895 13.708 1.00 24.71 90 LEU A O 1
ATOM 685 N N . ALA A 1 91 ? 18.268 7.504 12.604 1.00 24.82 91 ALA A N 1
ATOM 686 C CA . ALA A 1 91 ? 19.074 8.028 13.691 1.00 25.17 91 ALA A CA 1
ATOM 687 C C . ALA A 1 91 ? 18.766 9.500 13.933 1.00 28.97 91 ALA A C 1
ATOM 688 O O . ALA A 1 91 ? 18.753 9.949 15.078 1.00 29.06 91 ALA A O 1
ATOM 690 N N . LEU A 1 92 ? 18.499 10.246 12.860 1.00 29.12 92 LEU A N 1
ATOM 691 C CA . LEU A 1 92 ? 18.207 11.669 12.987 1.00 30.74 92 LEU A CA 1
ATOM 692 C C . LEU A 1 92 ? 16.830 11.883 13.613 1.00 28.05 92 LEU A C 1
ATOM 693 O O . LEU A 1 92 ? 16.648 12.778 14.432 1.00 29.92 92 LEU A O 1
ATOM 706 N N . ARG A 1 94 ? 15.216 9.835 15.718 1.00 28.89 94 ARG A N 1
ATOM 707 C CA . ARG A 1 94 ? 15.314 9.503 17.141 1.00 31.83 94 ARG A CA 1
ATOM 708 C C . ARG A 1 94 ? 15.980 10.647 17.892 1.00 32.64 94 ARG A C 1
ATOM 709 O O . ARG A 1 94 ? 15.474 11.116 18.911 1.00 32.77 94 ARG A O 1
ATOM 717 N N . GLN A 1 95 ? 17.116 11.101 17.374 1.00 29.54 95 GLN A N 1
ATOM 718 C CA . GLN A 1 95 ? 17.861 12.190 17.997 1.00 32.01 95 GLN A CA 1
ATOM 719 C C . GLN A 1 95 ? 17.016 13.427 18.272 1.00 31.55 95 GLN A C 1
ATOM 720 O O . GLN A 1 95 ? 17.157 14.048 19.318 1.00 31.08 95 GLN A O 1
ATOM 726 N N . PHE A 1 96 ? 16.141 13.776 17.332 1.00 33.76 96 PHE A N 1
ATOM 727 C CA . PHE A 1 96 ? 15.301 14.960 17.465 1.00 33.65 96 PHE A CA 1
ATOM 728 C C . PHE A 1 96 ? 13.847 14.661 17.799 1.00 34.50 96 PHE A C 1
ATOM 729 O O . PHE A 1 96 ? 12.993 15.545 17.743 1.00 36.75 96 PHE A O 1
ATOM 737 N N . ASN A 1 97 ? 13.577 13.407 18.140 1.00 38.92 97 ASN A N 1
ATOM 738 C CA . ASN A 1 97 ? 12.234 12.965 18.502 1.00 43.42 97 ASN A CA 1
ATOM 739 C C . ASN A 1 97 ? 11.167 13.471 17.532 1.00 40.88 97 ASN A C 1
ATOM 740 O O . ASN A 1 97 ? 10.174 14.065 17.950 1.00 41.47 97 ASN A O 1
ATOM 745 N N . ILE A 1 98 ? 11.379 13.239 16.237 1.00 38.58 98 ILE A N 1
ATOM 746 C CA . ILE A 1 98 ? 10.421 13.656 15.215 1.00 34.04 98 ILE A CA 1
ATOM 747 C C . ILE A 1 98 ? 10.100 12.525 14.235 1.00 35.99 98 ILE A C 1
ATOM 748 O O . ILE A 1 98 ? 10.944 11.674 13.953 1.00 35.08 98 ILE A O 1
ATOM 753 N N . ARG A 1 99 ? 8.873 12.538 13.719 1.00 30.48 99 ARG A N 1
ATOM 754 C CA . ARG A 1 99 ? 8.362 11.519 12.806 1.00 35.02 99 ARG A CA 1
ATOM 755 C C . ARG A 1 99 ? 8.539 11.789 11.319 1.00 29.59 99 ARG A C 1
ATOM 756 O O . ARG A 1 99 ? 8.373 10.884 10.509 1.00 32.19 99 ARG A O 1
ATOM 764 N N . HIS A 1 100 ? 8.863 13.022 10.951 1.00 27.89 100 HIS A N 1
ATOM 765 C CA . HIS A 1 100 ? 9.037 13.358 9.542 1.00 33.55 100 HIS A CA 1
ATOM 766 C C . HIS A 1 100 ? 10.289 14.198 9.338 1.00 36.36 100 HIS A C 1
ATOM 767 O O . HIS A 1 100 ? 10.690 14.961 10.224 1.00 34.89 100 HIS A O 1
ATOM 774 N N . LEU A 1 101 ? 10.902 14.058 8.168 1.00 31.90 101 LEU A N 1
ATOM 775 C CA . LEU A 1 101 ? 12.109 14.806 7.848 1.00 34.01 101 LEU A CA 1
ATOM 776 C C . LEU A 1 101 ? 12.140 15.285 6.411 1.00 29.16 101 LEU A C 1
ATOM 777 O O . LEU A 1 101 ? 11.931 14.504 5.491 1.00 28.86 101 LEU A O 1
ATOM 782 N N . PRO A 1 102 ? 12.378 16.586 6.199 1.00 27.33 102 PRO A N 1
ATOM 783 C CA . PRO A 1 102 ? 12.441 17.083 4.824 1.00 23.23 102 PRO A CA 1
ATOM 784 C C . PRO A 1 102 ? 13.684 16.417 4.223 1.00 26.51 102 PRO A C 1
ATOM 785 O O . PRO A 1 102 ? 14.671 16.194 4.933 1.00 20.98 102 PRO A O 1
ATOM 789 N N . VAL A 1 103 ? 13.647 16.088 2.939 1.00 21.55 103 VAL A N 1
ATOM 790 C CA . VAL A 1 103 ? 14.804 15.462 2.306 1.00 20.98 103 VAL A CA 1
ATOM 791 C C . VAL A 1 103 ? 15.346 16.441 1.268 1.00 25.97 103 VAL A C 1
ATOM 792 O O . VAL A 1 103 ? 14.577 17.024 0.499 1.00 25.94 103 VAL A O 1
ATOM 796 N N . VAL A 1 104 ? 16.659 16.642 1.260 1.00 26.09 104 VAL A N 1
ATOM 797 C CA . VAL A 1 104 ? 17.282 17.554 0.301 1.00 22.80 104 VAL A CA 1
ATOM 798 C C . VAL A 1 104 ? 18.323 16.844 -0.556 1.00 28.94 104 VAL A C 1
ATOM 799 O O . VAL A 1 104 ? 18.746 15.729 -0.240 1.00 24.66 104 VAL A O 1
ATOM 803 N N . ASP A 1 105 ? 18.733 17.477 -1.650 1.00 30.50 105 ASP A N 1
ATOM 804 C CA . ASP A 1 105 ? 19.761 16.879 -2.486 1.00 31.81 105 ASP A CA 1
ATOM 805 C C . ASP A 1 105 ? 21.093 17.401 -1.967 1.00 29.94 105 ASP A C 1
ATOM 806 O O . ASP A 1 105 ? 21.125 18.120 -0.970 1.00 29.14 105 ASP A O 1
ATOM 811 N N . ASP A 1 106 ? 22.187 17.034 -2.628 1.00 34.65 106 ASP A N 1
ATOM 812 C CA . ASP A 1 106 ? 23.525 17.455 -2.221 1.00 34.39 106 ASP A CA 1
ATOM 813 C C . ASP A 1 106 ? 23.713 18.973 -2.148 1.00 34.55 106 ASP A C 1
ATOM 814 O O . ASP A 1 106 ? 24.610 19.465 -1.462 1.00 32.92 106 ASP A O 1
ATOM 819 N N . LYS A 1 107 ? 22.875 19.721 -2.855 1.00 33.45 107 LYS A N 1
ATOM 820 C CA . LYS A 1 107 ? 22.991 21.175 -2.832 1.00 36.29 107 LYS A CA 1
ATOM 821 C C . LYS A 1 107 ? 22.078 21.812 -1.778 1.00 38.49 107 LYS A C 1
ATOM 822 O O . LYS A 1 107 ? 22.051 23.037 -1.624 1.00 33.77 107 LYS A O 1
ATOM 828 N N . GLY A 1 108 ? 21.330 20.972 -1.062 1.00 34.66 108 GLY A N 1
ATOM 829 C CA . GLY A 1 108 ? 20.445 21.463 -0.016 1.00 31.36 108 GLY A CA 1
ATOM 830 C C . GLY A 1 108 ? 19.008 21.757 -0.413 1.00 30.71 108 GLY A C 1
ATOM 831 O O . GLY A 1 108 ? 18.216 22.177 0.430 1.00 30.61 108 GLY A O 1
ATOM 832 N N . ASN A 1 109 ? 18.670 21.523 -1.681 1.00 28.10 109 ASN A N 1
ATOM 833 C CA . ASN A 1 109 ? 17.330 21.777 -2.195 1.00 30.72 109 ASN A CA 1
ATOM 834 C C . ASN A 1 109 ? 16.326 20.688 -1.857 1.00 33.69 109 ASN A C 1
ATOM 835 O O . ASN A 1 109 ? 16.641 19.498 -1.901 1.00 25.90 109 ASN A O 1
ATOM 840 N N . LEU A 1 110 ? 15.106 21.112 -1.539 1.00 26.99 110 LEU A N 1
ATOM 841 C CA . LEU A 1 110 ? 14.023 20.203 -1.176 1.00 26.90 110 LEU A CA 1
ATOM 842 C C . LEU A 1 110 ? 13.705 19.203 -2.292 1.00 29.93 110 LEU A C 1
ATOM 843 O O . LEU A 1 110 ? 13.548 19.590 -3.453 1.00 27.52 110 LEU A O 1
ATOM 848 N N . LYS A 1 111 ? 13.625 17.920 -1.933 1.00 24.82 111 LYS A N 1
ATOM 849 C CA . LYS A 1 111 ? 13.324 16.853 -2.895 1.00 23.55 111 LYS A CA 1
ATOM 850 C C . LYS A 1 111 ? 12.150 15.985 -2.454 1.00 25.80 111 LYS A C 1
ATOM 851 O O . LYS A 1 111 ? 11.488 15.365 -3.282 1.00 27.25 111 LYS A O 1
ATOM 857 N N . GLY A 1 112 ? 11.904 15.923 -1.150 1.00 23.32 112 GLY A N 1
ATOM 858 C CA . GLY A 1 112 ? 10.808 15.118 -0.646 1.00 22.50 112 GLY A CA 1
ATOM 859 C C . GLY A 1 112 ? 10.703 15.124 0.869 1.00 22.03 112 GLY A C 1
ATOM 860 O O . GLY A 1 112 ? 11.346 15.934 1.545 1.00 25.66 112 GLY A O 1
ATOM 861 N N . ILE A 1 113 ? 9.891 14.207 1.391 1.00 25.75 113 ILE A N 1
ATOM 862 C CA . ILE A 1 113 ? 9.657 14.048 2.823 1.00 26.27 113 ILE A CA 1
ATOM 863 C C . ILE A 1 113 ? 9.690 12.556 3.141 1.00 30.51 113 ILE A C 1
ATOM 864 O O . ILE A 1 113 ? 9.067 11.769 2.431 1.00 25.34 113 ILE A O 1
ATOM 869 N N . ILE A 1 114 ? 10.420 12.180 4.193 1.00 25.98 114 ILE A N 1
ATOM 870 C CA . ILE A 1 114 ? 10.529 10.782 4.619 1.00 27.39 114 ILE A CA 1
ATOM 871 C C . ILE A 1 114 ? 9.979 10.680 6.040 1.00 28.27 114 ILE A C 1
ATOM 872 O O . ILE A 1 114 ? 10.279 11.519 6.884 1.00 26.79 114 ILE A O 1
ATOM 877 N N . S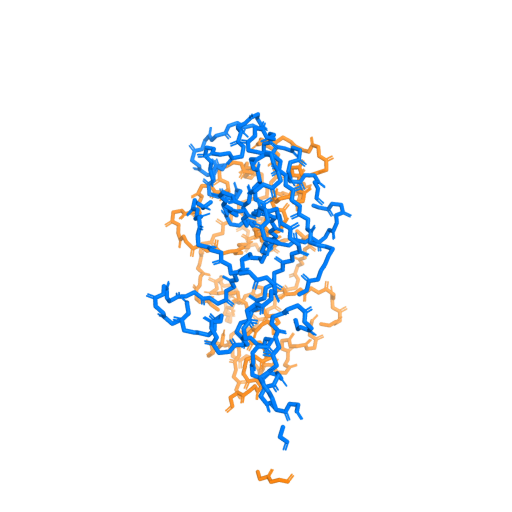ER A 1 115 ? 9.172 9.658 6.306 1.00 28.27 115 SER A N 1
ATOM 878 C CA . SER A 1 115 ? 8.585 9.497 7.632 1.00 30.55 115 SER A CA 1
ATOM 879 C C . SER A 1 115 ? 8.994 8.184 8.281 1.00 31.14 115 SER A C 1
ATOM 880 O O . SER A 1 115 ? 9.461 7.261 7.616 1.00 26.94 115 SER A O 1
ATOM 883 N N . ILE A 1 116 ? 8.796 8.109 9.590 1.00 34.70 116 ILE A N 1
ATOM 884 C CA . ILE A 1 116 ? 9.136 6.920 10.347 1.00 40.32 116 ILE A CA 1
ATOM 885 C C . ILE A 1 116 ? 8.433 5.689 9.768 1.00 42.36 116 ILE A C 1
ATOM 886 O O . ILE A 1 116 ? 8.965 4.581 9.828 1.00 45.29 116 ILE A O 1
ATOM 891 N N . ARG A 1 117 ? 7.244 5.877 9.204 1.00 42.09 117 ARG A N 1
ATOM 892 C CA . ARG A 1 117 ? 6.521 4.753 8.615 1.00 41.89 117 ARG A CA 1
ATOM 893 C C . ARG A 1 117 ? 7.211 4.294 7.342 1.00 39.44 117 ARG A C 1
ATOM 894 O O . ARG A 1 117 ? 7.164 3.108 6.996 1.00 36.86 117 ARG A O 1
ATOM 902 N N . ASP A 1 118 ? 7.838 5.235 6.633 1.00 3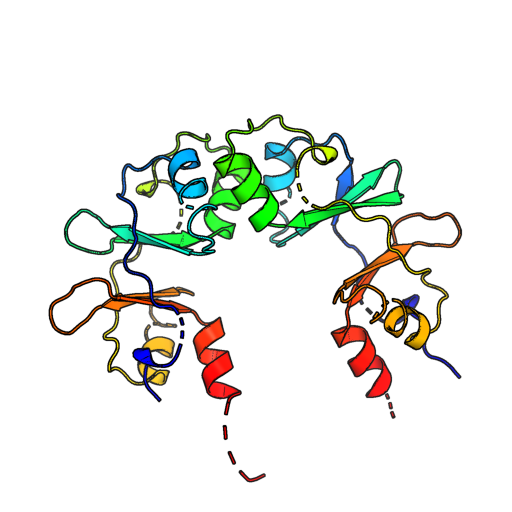5.06 118 ASP A N 1
ATOM 903 C CA . ASP A 1 118 ? 8.551 4.889 5.407 1.00 33.01 118 ASP A CA 1
ATOM 904 C C . ASP A 1 118 ? 9.728 3.995 5.792 1.00 31.05 118 ASP A C 1
ATOM 905 O O . ASP A 1 118 ? 10.082 3.070 5.063 1.00 27.39 118 ASP A O 1
ATOM 910 N N . ILE A 1 119 ? 10.324 4.285 6.948 1.00 29.78 119 ILE A N 1
ATOM 911 C CA . ILE A 1 119 ? 11.466 3.524 7.440 1.00 32.18 119 ILE A CA 1
ATOM 912 C C . ILE A 1 119 ? 11.121 2.072 7.773 1.00 32.50 119 ILE A C 1
ATOM 913 O O . ILE A 1 119 ? 11.830 1.155 7.366 1.00 34.85 119 ILE A O 1
ATOM 918 N N . THR A 1 120 ? 10.033 1.859 8.502 1.00 34.98 120 THR A N 1
ATOM 919 C CA . THR A 1 120 ? 9.632 0.494 8.842 1.00 39.72 120 THR A CA 1
ATOM 920 C C . THR A 1 120 ? 9.198 -0.280 7.600 1.00 38.93 120 THR A C 1
ATOM 921 O O . THR A 1 120 ? 9.357 -1.498 7.540 1.00 44.13 120 THR A O 1
ATOM 925 N N . ARG A 1 121 ? 8.643 0.417 6.612 1.00 35.81 121 ARG A N 1
ATOM 926 C CA . ARG A 1 121 ? 8.234 -0.250 5.382 1.00 37.01 121 ARG A CA 1
ATOM 927 C C . ARG A 1 121 ? 9.488 -0.730 4.658 1.00 39.39 121 ARG A C 1
ATOM 928 O O . ARG A 1 121 ? 9.504 -1.821 4.083 1.00 39.47 121 ARG A O 1
ATOM 936 N N . ALA A 1 122 ? 10.532 0.098 4.686 1.00 32.84 122 ALA A N 1
ATOM 937 C CA . ALA A 1 122 ? 11.801 -0.241 4.055 1.00 34.42 122 ALA A CA 1
ATOM 938 C C . ALA A 1 122 ? 12.423 -1.449 4.763 1.00 35.54 122 ALA A C 1
ATOM 939 O O . ALA A 1 122 ? 13.059 -2.298 4.129 1.00 34.29 122 ALA A O 1
ATOM 941 N N . ILE A 1 123 ? 12.242 -1.525 6.077 1.00 31.89 123 ILE A N 1
ATOM 942 C CA . ILE A 1 123 ? 12.787 -2.646 6.828 1.00 35.86 123 ILE A CA 1
ATOM 943 C C . ILE A 1 123 ? 12.026 -3.893 6.403 1.00 39.61 123 ILE A C 1
ATOM 944 O O . ILE A 1 123 ? 12.627 -4.911 6.053 1.00 41.97 123 ILE A O 1
ATOM 949 N N . ASP A 1 124 ? 10.700 -3.805 6.417 1.00 41.55 124 ASP A N 1
ATOM 950 C CA . ASP A 1 124 ? 9.869 -4.931 6.006 1.00 43.58 124 ASP A CA 1
ATOM 951 C C . ASP A 1 124 ? 10.221 -5.383 4.598 1.00 42.50 124 ASP A C 1
ATOM 952 O O . ASP A 1 124 ? 10.316 -6.579 4.323 1.00 44.11 124 ASP A O 1
ATOM 957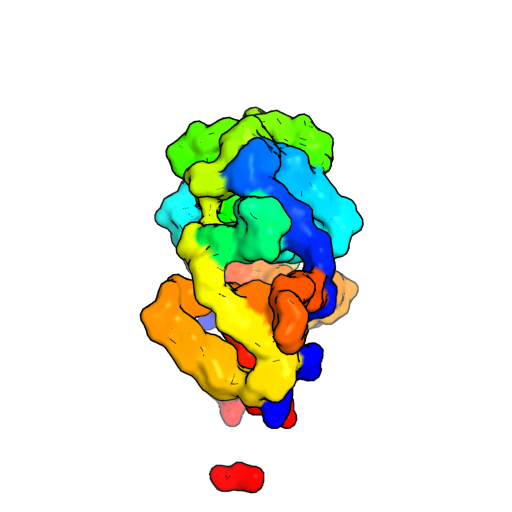 N N . ASP A 1 125 ? 10.417 -4.421 3.708 1.00 40.15 125 ASP A N 1
ATOM 958 C CA . ASP A 1 125 ? 10.760 -4.730 2.332 1.00 40.01 125 ASP A CA 1
ATOM 959 C C . ASP A 1 125 ? 12.015 -5.580 2.198 1.00 44.17 125 ASP A C 1
ATOM 960 O O . ASP A 1 125 ? 11.953 -6.704 1.714 1.00 44.53 125 ASP A O 1
ATOM 973 N N . PHE A 1 127 ? 13.417 -7.359 4.062 1.00 43.16 127 PHE A N 1
ATOM 974 C CA . PHE A 1 127 ? 13.339 -8.622 4.792 1.00 47.65 127 PHE A CA 1
ATOM 975 C C . PHE A 1 127 ? 12.146 -9.482 4.364 1.00 49.71 127 PHE A C 1
ATOM 976 O O . PHE A 1 127 ? 11.863 -10.485 5.052 1.00 58.05 127 PHE A O 1
ATOM 984 N N . GLU B 1 4 ? -17.501 -2.176 23.343 1.00 52.75 4 GLU B N 1
ATOM 985 C CA . GLU B 1 4 ? -16.866 -0.838 23.518 1.00 50.92 4 GLU B CA 1
ATOM 986 C C . GLU B 1 4 ? -17.869 0.266 23.206 1.00 49.19 4 GLU B C 1
ATOM 987 O O . GLU B 1 4 ? -18.610 0.178 22.228 1.00 48.58 4 GLU B O 1
ATOM 993 N N . ILE B 1 5 ? -17.894 1.307 24.033 1.00 41.43 5 ILE B N 1
ATOM 994 C CA . ILE B 1 5 ? -18.840 2.396 23.827 1.00 39.76 5 ILE B CA 1
ATOM 995 C C . ILE B 1 5 ? -18.202 3.737 23.501 1.00 35.12 5 ILE B C 1
ATOM 996 O O . ILE B 1 5 ? -17.040 3.981 23.806 1.00 36.62 5 ILE B O 1
ATOM 1001 N N . VAL B 1 6 ? -18.986 4.602 22.872 1.00 35.73 6 VAL B N 1
ATOM 1002 C CA . VAL B 1 6 ? -18.531 5.931 22.479 1.00 35.96 6 VAL B CA 1
ATOM 1003 C C . VAL B 1 6 ? -17.791 6.642 23.605 1.00 39.46 6 VAL B C 1
ATOM 1004 O O . VAL B 1 6 ? -16.718 7.216 23.391 1.00 36.60 6 VAL B O 1
ATOM 1008 N N . LYS B 1 7 ? -18.362 6.590 24.805 1.00 37.13 7 LYS B N 1
ATOM 1009 C CA . LYS B 1 7 ? -17.769 7.253 25.963 1.00 43.48 7 LYS B CA 1
ATOM 1010 C C . LYS B 1 7 ? -16.298 6.943 26.237 1.00 39.64 7 LYS B C 1
ATOM 1011 O O . LYS B 1 7 ? -15.537 7.820 26.645 1.00 37.49 7 LYS B O 1
ATOM 1017 N N . GLU B 1 8 ? -15.892 5.703 26.008 1.00 39.87 8 GLU B N 1
ATOM 1018 C CA . GLU B 1 8 ? -14.515 5.311 26.265 1.00 39.69 8 GLU B CA 1
ATOM 1019 C C . GLU B 1 8 ? -13.545 5.732 25.169 1.00 42.60 8 GLU B C 1
ATOM 1020 O O . GLU B 1 8 ? -12.337 5.562 25.318 1.00 47.34 8 GLU B O 1
ATOM 1026 N N . TYR B 1 9 ? -14.051 6.278 24.068 1.00 38.21 9 TYR B N 1
ATOM 1027 C CA . TYR B 1 9 ? -13.155 6.666 22.984 1.00 38.56 9 TYR B CA 1
ATOM 1028 C C . TYR B 1 9 ? -13.286 8.106 22.515 1.00 33.76 9 TYR B C 1
ATOM 1029 O O . TYR B 1 9 ? -12.402 8.630 21.836 1.00 41.44 9 TYR B O 1
ATOM 1046 N N . LYS B 1 11 ? -13.577 12.285 22.799 1.00 41.36 11 LYS B N 1
ATOM 1047 C CA . LYS B 1 11 ? -12.745 13.259 23.471 1.00 42.94 11 LYS B CA 1
ATOM 1048 C C . LYS B 1 11 ? -13.711 14.045 24.351 1.00 41.20 11 LYS B C 1
ATOM 1049 O O . LYS B 1 11 ? -14.692 14.603 23.853 1.00 38.97 11 LYS B O 1
ATOM 1055 N N . THR B 1 12 ? -13.455 14.055 25.658 1.00 41.43 12 THR B N 1
ATOM 1056 C CA . THR B 1 12 ? -14.308 14.775 26.601 1.00 40.28 12 THR B CA 1
ATOM 1057 C C . THR B 1 12 ? -14.248 16.251 26.264 1.00 41.30 12 THR B C 1
ATOM 1058 O O . THR B 1 12 ? -13.168 16.820 26.160 1.00 41.14 12 THR B O 1
ATOM 1062 N N . GLN B 1 13 ? -15.408 16.880 26.098 1.00 40.61 13 GLN B N 1
ATOM 1063 C CA . GLN B 1 13 ? -15.415 18.275 25.704 1.00 41.97 13 GLN B CA 1
ATOM 1064 C C . GLN B 1 13 ? -16.810 18.873 25.778 1.00 41.89 13 GLN B C 1
ATOM 1065 O O . GLN B 1 13 ? -17.719 18.455 25.064 1.00 42.18 13 GLN B O 1
ATOM 1071 N N . VAL B 1 14 ? -16.970 19.870 26.637 1.00 43.03 14 VAL B N 1
ATOM 1072 C CA . VAL B 1 14 ? -18.259 20.511 26.820 1.00 42.93 14 VAL B CA 1
ATOM 1073 C C . VAL B 1 14 ? -18.295 21.907 26.218 1.00 42.76 14 VAL B C 1
ATOM 1074 O O . VAL B 1 14 ? -19.343 22.546 26.176 1.00 49.34 14 VAL B O 1
ATOM 1078 N N . ILE B 1 15 ? -17.150 22.380 25.746 1.00 44.71 15 ILE B N 1
ATOM 1079 C CA . ILE B 1 15 ? -17.074 23.706 25.140 1.00 47.17 15 ILE B CA 1
ATOM 1080 C C . ILE B 1 15 ? -17.625 23.666 23.723 1.00 43.83 15 ILE B C 1
ATOM 1081 O O . ILE B 1 15 ? -17.489 22.668 23.022 1.00 45.88 15 ILE B O 1
ATOM 1086 N N . SER B 1 16 ? -18.253 24.755 23.307 1.00 40.94 16 SER B N 1
ATOM 1087 C CA . SER B 1 16 ? -18.806 24.849 21.967 1.00 35.26 16 SER B CA 1
ATOM 1088 C C . SER B 1 16 ? -18.816 26.311 21.587 1.00 38.70 16 SER B C 1
ATOM 1089 O O . SER B 1 16 ? -18.358 27.153 22.353 1.00 34.25 16 SER B O 1
ATOM 1092 N N . VAL B 1 17 ? -19.331 26.617 20.403 1.00 36.44 17 VAL B N 1
ATOM 1093 C CA . VAL B 1 17 ? -19.412 27.996 19.952 1.00 33.87 17 VAL B CA 1
ATOM 1094 C C . VAL B 1 17 ? -20.736 28.185 19.229 1.00 39.42 17 VAL B C 1
ATOM 1095 O O . VAL B 1 17 ? -21.297 27.229 18.688 1.00 39.91 17 VAL B O 1
ATOM 1099 N N . THR B 1 18 ? -21.246 29.412 19.226 1.00 35.93 18 THR B N 1
ATOM 1100 C CA . THR B 1 18 ? -22.514 29.690 18.567 1.00 35.98 18 THR B CA 1
ATOM 1101 C C . THR B 1 18 ? -22.374 29.838 17.065 1.00 35.54 18 THR B C 1
ATOM 1102 O O . THR B 1 18 ? -21.280 30.061 16.544 1.00 32.59 18 THR B O 1
ATOM 1106 N N . LYS B 1 19 ? -23.501 29.720 16.373 1.00 34.87 19 LYS B N 1
ATOM 1107 C CA . LYS B 1 19 ? -23.508 29.823 14.926 1.00 40.02 19 LYS B CA 1
ATOM 1108 C C . LYS B 1 19 ? -23.091 31.199 14.422 1.00 36.05 19 LYS B C 1
ATOM 1109 O O . LYS B 1 19 ? -22.697 31.339 13.269 1.00 35.66 19 LYS B O 1
ATOM 1115 N N . ASP B 1 20 ? -23.159 32.212 15.280 1.00 32.88 20 ASP B N 1
ATOM 1116 C CA . ASP B 1 20 ? -22.765 33.554 14.861 1.00 35.81 20 ASP B CA 1
ATOM 1117 C C . ASP B 1 20 ? -21.353 33.926 15.310 1.00 33.51 20 ASP B C 1
ATOM 1118 O O . ASP B 1 20 ? -20.867 35.013 14.997 1.00 35.26 20 ASP B O 1
ATOM 1123 N N . ALA B 1 21 ? -20.692 33.023 16.032 1.00 34.17 21 ALA B N 1
ATOM 1124 C CA . ALA B 1 21 ? -19.324 33.265 16.503 1.00 33.47 21 ALA B CA 1
ATOM 1125 C C . ALA B 1 21 ? -18.368 33.545 15.340 1.00 33.08 21 ALA B C 1
ATOM 1126 O O . ALA B 1 21 ? -18.502 32.978 14.255 1.00 32.41 21 ALA B O 1
ATOM 1128 N N . LYS B 1 22 ? -17.402 34.424 15.577 1.00 31.70 22 LYS B N 1
ATOM 1129 C CA . LYS B 1 22 ? -16.438 34.806 14.552 1.00 31.11 22 LYS B CA 1
ATOM 1130 C C . LYS B 1 22 ? -15.274 33.825 14.413 1.00 28.19 22 LYS B C 1
ATOM 1131 O O . LYS B 1 22 ? -14.765 33.297 15.406 1.00 22.66 22 LYS B O 1
ATOM 1137 N N . LEU B 1 23 ? -14.861 33.598 13.167 1.00 29.62 23 LEU B N 1
ATOM 1138 C CA . LEU B 1 23 ? -13.765 32.680 12.857 1.00 30.31 23 LEU B CA 1
ATOM 1139 C C . LEU B 1 23 ? -12.515 32.942 13.702 1.00 27.27 23 LEU B C 1
ATOM 1140 O O . LEU B 1 23 ? -11.963 32.010 14.298 1.00 28.41 23 LEU B O 1
ATOM 1145 N N . ASN B 1 24 ? -12.068 34.198 13.761 1.00 26.18 24 ASN B N 1
ATOM 1146 C CA . ASN B 1 24 ? -10.884 34.500 14.554 1.00 27.10 24 ASN B CA 1
ATOM 1147 C C . ASN B 1 24 ? -11.110 34.182 16.028 1.00 26.37 24 ASN B C 1
ATOM 1148 O O . ASN B 1 24 ? -10.209 33.665 16.693 1.00 29.38 24 ASN B O 1
ATOM 1153 N N . ASP B 1 25 ? -12.307 34.458 16.543 1.00 28.26 25 ASP B N 1
ATOM 1154 C CA . ASP B 1 25 ? -12.585 34.143 17.944 1.00 33.03 25 ASP B CA 1
ATOM 1155 C C . ASP B 1 25 ? -12.608 32.624 18.132 1.00 33.21 25 ASP B C 1
ATOM 1156 O O . ASP B 1 25 ? -12.083 32.108 19.118 1.00 32.45 25 ASP B O 1
ATOM 1161 N N . ILE B 1 26 ? -13.221 31.911 17.189 1.00 28.04 26 ILE B N 1
ATOM 1162 C CA . ILE B 1 26 ? -13.267 30.449 17.263 1.00 28.84 26 ILE B CA 1
ATOM 1163 C C . ILE B 1 26 ? -11.828 29.941 17.332 1.00 28.02 26 ILE B C 1
ATOM 1164 O O . ILE B 1 26 ? -11.469 29.160 18.211 1.00 30.38 26 ILE B O 1
ATOM 1169 N N . ALA B 1 27 ? -11.002 30.390 16.391 1.00 29.79 27 ALA B N 1
ATOM 1170 C CA . ALA B 1 27 ? -9.599 29.981 16.363 1.00 26.99 27 ALA B CA 1
ATOM 1171 C C . ALA B 1 27 ? -8.925 30.232 17.712 1.00 31.05 27 ALA B C 1
ATOM 1172 O O . ALA B 1 27 ? -8.136 29.406 18.175 1.00 27.16 27 ALA B O 1
ATOM 1174 N N . LYS B 1 28 ? -9.227 31.365 18.347 1.00 28.59 28 LYS B N 1
ATOM 1175 C CA . LYS B 1 28 ? -8.612 31.660 19.638 1.00 35.30 28 LYS B CA 1
ATOM 1176 C C . LYS B 1 28 ? -9.041 30.662 20.710 1.00 35.47 28 LYS B C 1
ATOM 1177 O O . LYS B 1 28 ? -8.229 30.247 21.532 1.00 33.81 28 LYS B O 1
ATOM 1183 N N . VAL B 1 29 ? -10.316 30.282 20.718 1.00 40.63 29 VAL B N 1
ATOM 1184 C CA . VAL B 1 29 ? -10.790 29.315 21.706 1.00 42.63 29 VAL B CA 1
ATOM 1185 C C . VAL B 1 29 ? -10.042 27.992 21.528 1.00 40.94 29 VAL B C 1
ATOM 1186 O O . VAL B 1 29 ? -9.429 27.479 22.465 1.00 42.96 29 VAL B O 1
ATOM 1198 N N . THR B 1 31 ? -7.298 27.370 20.214 1.00 40.94 31 THR B N 1
ATOM 1199 C CA . THR B 1 31 ? -5.877 27.492 20.523 1.00 39.77 31 THR B CA 1
ATOM 1200 C C . THR B 1 31 ? -5.612 27.450 22.021 1.00 45.35 31 THR B C 1
ATOM 1201 O O . THR B 1 31 ? -4.699 26.762 22.476 1.00 45.16 31 THR B O 1
ATOM 1205 N N . GLU B 1 32 ? -6.416 28.187 22.784 1.00 48.28 32 GLU B N 1
ATOM 1206 C CA . GLU B 1 32 ? -6.252 28.232 24.231 1.00 52.57 32 GLU B CA 1
ATOM 1207 C C . GLU B 1 32 ? -6.691 26.922 24.889 1.00 50.41 32 GLU B C 1
ATOM 1208 O O . GLU B 1 32 ? -6.032 26.431 25.802 1.00 44.69 32 GLU B O 1
ATOM 1214 N N . LYS B 1 33 ? -7.790 26.347 24.413 1.00 47.61 33 LYS B N 1
ATOM 1215 C CA . LYS B 1 33 ? -8.282 25.087 24.962 1.00 46.76 33 LYS B CA 1
ATOM 1216 C C . LYS B 1 33 ? -7.493 23.905 24.392 1.00 46.81 33 LYS B C 1
ATOM 1217 O O . LYS B 1 33 ? -7.625 22.772 24.855 1.00 46.45 33 LYS B O 1
ATOM 1223 N N . ASN B 1 34 ? -6.679 24.182 23.378 1.00 49.40 34 ASN B N 1
ATOM 1224 C CA . ASN B 1 34 ? -5.855 23.165 22.727 1.00 49.50 34 ASN B CA 1
ATOM 1225 C C . ASN B 1 34 ? -6.661 22.002 22.129 1.00 46.36 34 ASN B C 1
ATOM 1226 O O . ASN B 1 34 ? -6.423 20.836 22.447 1.00 46.82 34 ASN B O 1
ATOM 1231 N N . ILE B 1 35 ? -7.606 22.331 21.252 1.00 40.73 35 ILE B N 1
ATOM 1232 C CA . ILE B 1 35 ? -8.442 21.334 20.593 1.00 38.28 35 ILE B CA 1
ATOM 1233 C C . ILE B 1 35 ? -8.449 21.519 19.071 1.00 35.15 35 ILE B C 1
ATOM 1234 O O . ILE B 1 35 ? -8.266 22.627 18.569 1.00 37.10 35 ILE B O 1
ATOM 1239 N N . GLY B 1 36 ? -8.669 20.430 18.342 1.00 33.49 36 GLY B N 1
ATOM 1240 C CA . GLY B 1 36 ? -8.679 20.492 16.892 1.00 34.85 36 GLY B CA 1
ATOM 1241 C C . GLY B 1 36 ? -10.062 20.511 16.264 1.00 37.65 36 GLY B C 1
ATOM 1242 O O . GLY B 1 36 ? -10.199 20.708 15.061 1.00 38.22 36 GLY B O 1
ATOM 1243 N N . SER B 1 37 ? -11.094 20.306 17.071 1.00 37.70 37 SER B N 1
ATOM 1244 C CA . SER B 1 37 ? -12.458 20.314 16.563 1.00 34.20 37 SER B CA 1
ATOM 1245 C C . SER B 1 37 ? -13.388 20.902 17.606 1.00 37.76 37 SER B C 1
ATOM 1246 O O . SER B 1 37 ? -13.072 20.911 18.800 1.00 36.95 37 SER B O 1
ATOM 1249 N N . VAL B 1 38 ? -14.539 21.392 17.157 1.00 33.66 38 VAL B N 1
ATOM 1250 C CA . VAL B 1 38 ? -15.493 22.005 18.075 1.00 35.69 38 VAL B CA 1
ATOM 1251 C C . VAL B 1 38 ? -16.918 22.001 17.534 1.00 34.17 38 VAL B C 1
ATOM 1252 O O . VAL B 1 38 ? -17.150 22.228 16.345 1.00 38.11 38 VAL B O 1
ATOM 1256 N N . ILE B 1 39 ? -17.870 21.739 18.422 1.00 34.56 39 ILE B N 1
ATOM 1257 C CA . ILE B 1 39 ? -19.277 21.700 18.053 1.00 34.82 39 ILE B CA 1
ATOM 1258 C C . ILE B 1 39 ? -19.903 23.094 18.001 1.00 35.56 39 ILE B C 1
ATOM 1259 O O . ILE B 1 39 ? -19.676 23.925 18.888 1.00 34.82 39 ILE B O 1
ATOM 1264 N N . VAL B 1 40 ? -20.671 23.356 16.947 1.00 31.89 40 VAL B N 1
ATOM 1265 C CA . VAL B 1 40 ? -21.349 24.637 16.809 1.00 33.98 40 VAL B CA 1
ATOM 1266 C C . VAL B 1 40 ? -22.785 24.363 17.229 1.00 36.87 40 VAL B C 1
ATOM 1267 O O . VAL B 1 40 ? -23.433 23.449 16.710 1.00 29.66 40 VAL B O 1
ATOM 1271 N N . VAL B 1 41 ? -23.268 25.148 18.183 1.00 37.62 41 VAL B N 1
ATOM 1272 C CA . VAL B 1 41 ? -24.612 24.974 18.707 1.00 37.29 41 VAL B CA 1
ATOM 1273 C C . VAL B 1 41 ? -25.501 26.156 18.395 1.00 46.50 41 VAL B C 1
ATOM 1274 O O . VAL B 1 41 ? -25.055 27.306 18.384 1.00 45.43 41 VAL B O 1
ATOM 1278 N N . ASP B 1 42 ? -26.764 25.858 18.122 1.00 55.11 42 ASP B N 1
ATOM 1279 C CA . ASP B 1 42 ? -27.748 26.884 17.818 1.00 63.75 42 ASP B CA 1
ATOM 1280 C C . ASP B 1 42 ? -28.494 27.163 19.115 1.00 69.17 42 ASP B C 1
ATOM 1281 O O . ASP B 1 42 ? -29.724 27.208 19.150 1.00 71.34 42 ASP B O 1
ATOM 1286 N N . GLY B 1 43 ? -27.722 27.333 20.186 1.00 68.96 43 GLY B N 1
ATOM 1287 C CA . GLY B 1 43 ? -28.296 27.600 21.488 1.00 69.02 43 GLY B CA 1
ATOM 1288 C C . GLY B 1 43 ? -28.591 26.334 22.269 1.00 68.89 43 GLY B C 1
ATOM 1289 O O . GLY B 1 43 ? -27.877 25.990 23.210 1.00 69.72 43 GLY B O 1
ATOM 1290 N N . ASN B 1 44 ? -29.641 25.629 21.864 1.00 70.82 44 ASN B N 1
ATOM 1291 C CA . ASN B 1 44 ? -30.053 24.406 22.543 1.00 71.59 44 ASN B CA 1
ATOM 1292 C C . ASN B 1 44 ? -29.402 23.130 22.001 1.00 66.13 44 ASN B C 1
ATOM 1293 O O . ASN B 1 44 ? -29.096 22.210 22.761 1.00 67.79 44 ASN B O 1
ATOM 1298 N N . LYS B 1 45 ? -29.176 23.074 20.694 1.00 54.69 45 LYS B N 1
ATOM 1299 C CA . LYS B 1 45 ? -28.605 21.875 20.101 1.00 43.17 45 LYS B CA 1
ATOM 1300 C C . LYS B 1 45 ? -27.479 22.089 19.093 1.00 38.37 45 LYS B C 1
ATOM 1301 O O . LYS B 1 45 ? -27.273 23.193 18.576 1.00 36.66 45 LYS B O 1
ATOM 1307 N N . PRO B 1 46 ? -26.733 21.017 18.804 1.00 33.31 46 PRO B N 1
ATOM 1308 C CA . PRO B 1 46 ? -25.630 21.080 17.846 1.00 30.63 46 PRO B CA 1
ATOM 1309 C C . PRO B 1 46 ? -26.233 21.280 16.466 1.00 30.55 46 PRO B C 1
ATOM 1310 O O . PRO B 1 46 ? -27.270 20.695 16.158 1.00 32.39 46 PRO B O 1
ATOM 1314 N N . VAL B 1 47 ? -25.613 22.129 15.653 1.00 31.29 47 VAL B N 1
ATOM 1315 C CA . VAL B 1 47 ? -26.088 22.368 14.292 1.00 31.21 47 VAL B CA 1
ATOM 1316 C C . VAL B 1 47 ? -24.936 22.180 13.312 1.00 29.26 47 VAL B C 1
ATOM 1317 O O . VAL B 1 47 ? -25.137 22.181 12.100 1.00 34.95 47 VAL B O 1
ATOM 1321 N N . GLY B 1 48 ? -23.730 22.012 13.847 1.00 28.28 48 GLY B N 1
ATOM 1322 C CA . GLY B 1 48 ? -22.565 21.826 13.003 1.00 26.17 48 GLY B CA 1
ATOM 1323 C C . GLY B 1 48 ? -21.288 21.508 13.756 1.00 31.01 48 GLY B C 1
ATOM 1324 O O . GLY B 1 48 ? -21.277 21.424 14.994 1.00 25.93 48 GLY B O 1
ATOM 1325 N N . ILE B 1 49 ? -20.205 21.337 12.997 1.00 26.55 49 ILE B N 1
ATOM 1326 C CA . ILE B 1 49 ? -18.892 21.023 13.555 1.00 30.53 49 ILE B CA 1
ATOM 1327 C C . ILE B 1 49 ? -17.825 21.866 12.850 1.00 29.57 49 ILE B C 1
ATOM 1328 O O . ILE B 1 49 ? -17.947 22.169 11.665 1.00 24.63 49 ILE B O 1
ATOM 1333 N N . ILE B 1 50 ? -16.780 22.235 13.577 1.00 25.26 50 ILE B N 1
ATOM 1334 C CA . ILE B 1 50 ? -15.696 23.009 12.990 1.00 31.62 50 ILE B CA 1
ATOM 1335 C C . ILE B 1 50 ? -14.376 22.415 13.435 1.00 34.47 50 ILE B C 1
ATOM 1336 O O . ILE B 1 50 ? -14.117 22.272 14.626 1.00 37.48 50 ILE B O 1
ATOM 1341 N N . THR B 1 51 ? -13.552 22.056 12.456 1.00 33.11 51 THR B N 1
ATOM 1342 C CA . THR B 1 51 ? -12.247 21.472 12.705 1.00 25.61 51 THR B CA 1
ATOM 1343 C C . THR B 1 51 ? -11.192 22.446 12.197 1.00 28.78 51 THR B C 1
ATOM 1344 O O . THR B 1 51 ? -11.508 23.433 11.526 1.00 25.36 51 THR B O 1
ATOM 1348 N N . GLU B 1 52 ? -9.934 22.157 12.498 1.00 25.40 52 GLU B N 1
ATOM 1349 C CA . GLU B 1 52 ? -8.854 23.013 12.031 1.00 24.29 52 GLU B CA 1
ATOM 1350 C C . GLU B 1 52 ? -8.899 23.096 10.509 1.00 20.11 52 GLU B C 1
ATOM 1351 O O . GLU B 1 52 ? -8.670 24.156 9.934 1.00 23.72 52 GLU B O 1
ATOM 1357 N N . ARG B 1 53 ? -9.214 21.985 9.850 1.00 25.40 53 ARG B N 1
ATOM 1358 C CA . ARG B 1 53 ? -9.274 22.002 8.391 1.00 24.96 53 ARG B CA 1
ATOM 1359 C C . ARG B 1 53 ? -10.351 22.966 7.870 1.00 25.91 53 ARG B C 1
ATOM 1360 O O . ARG B 1 53 ? -10.126 23.657 6.875 1.00 22.99 53 ARG B O 1
ATOM 1368 N N . ASP B 1 54 ? -11.508 23.020 8.535 1.00 24.75 54 ASP B N 1
ATOM 1369 C CA . ASP B 1 54 ? -12.581 23.929 8.104 1.00 24.54 54 ASP B CA 1
ATOM 1370 C C . ASP B 1 54 ? -12.151 25.406 8.180 1.00 22.10 54 ASP B C 1
ATOM 1371 O O . ASP B 1 54 ? -12.574 26.235 7.369 1.00 24.52 54 ASP B O 1
ATOM 1376 N N . ILE B 1 55 ? -11.320 25.734 9.161 1.00 21.52 55 ILE B N 1
ATOM 1377 C CA . ILE B 1 55 ? -10.845 27.109 9.316 1.00 24.95 55 ILE B CA 1
ATOM 1378 C C . ILE B 1 55 ? -9.855 27.457 8.212 1.00 24.82 55 ILE B C 1
ATOM 1379 O O . ILE B 1 55 ? -9.861 28.571 7.690 1.00 27.61 55 ILE B O 1
ATOM 1384 N N . VAL B 1 56 ? -8.996 26.505 7.869 1.00 23.20 56 VAL B N 1
ATOM 1385 C CA . VAL B 1 56 ? -8.010 26.718 6.812 1.00 23.08 56 VAL B CA 1
ATOM 1386 C C . VAL B 1 56 ? -8.740 26.806 5.474 1.00 23.13 56 VAL B C 1
ATOM 1387 O O . VAL B 1 56 ? -8.456 27.663 4.638 1.00 22.04 56 VAL B O 1
ATOM 1391 N N . LYS B 1 57 ? -9.702 25.917 5.282 1.00 20.74 57 LYS B N 1
ATOM 1392 C CA . LYS B 1 57 ? -10.465 25.893 4.052 1.00 26.14 57 LYS B CA 1
ATOM 1393 C C . LYS B 1 57 ? -11.265 27.192 3.878 1.00 24.82 57 LYS B C 1
ATOM 1394 O O . LYS B 1 57 ? -11.378 27.706 2.768 1.00 24.42 57 LYS B O 1
ATOM 1400 N N . ALA B 1 58 ? -11.807 27.725 4.973 1.00 21.88 58 ALA B N 1
ATOM 1401 C CA . ALA B 1 58 ? -12.599 28.959 4.908 1.00 22.39 58 ALA B CA 1
ATOM 1402 C C . ALA B 1 58 ? -11.732 30.109 4.413 1.00 21.98 58 ALA B C 1
ATOM 1403 O O . ALA B 1 58 ? -12.140 30.892 3.556 1.00 22.12 58 ALA B O 1
ATOM 1405 N N . ILE B 1 59 ? -10.539 30.215 4.982 1.00 24.92 59 ILE B N 1
ATOM 1406 C CA . ILE B 1 59 ? -9.610 31.258 4.587 1.00 24.48 59 ILE B CA 1
ATOM 1407 C C . ILE B 1 59 ? -9.179 30.958 3.167 1.00 23.85 59 ILE B C 1
ATOM 1408 O O . ILE B 1 59 ? -9.087 31.855 2.343 1.00 24.35 59 ILE B O 1
ATOM 1413 N N . GLY B 1 60 ? -8.963 29.677 2.884 1.00 23.98 60 GLY B N 1
ATOM 1414 C CA . GLY B 1 60 ? -8.553 29.251 1.555 1.00 28.40 60 GLY B CA 1
ATOM 1415 C C . GLY B 1 60 ? -9.565 29.537 0.456 1.00 30.24 60 GLY B C 1
ATOM 1416 O O . GLY B 1 60 ? -9.205 29.569 -0.716 1.00 32.27 60 GLY B O 1
ATOM 1417 N N . LYS B 1 61 ? -10.827 29.743 0.820 1.00 30.68 61 LYS B N 1
ATOM 1418 C CA . LYS B 1 61 ? -11.864 30.020 -0.170 1.00 31.59 61 LYS B CA 1
ATOM 1419 C C . LYS B 1 61 ? -12.167 31.520 -0.316 1.00 33.97 61 LYS B C 1
ATOM 1420 O O . LYS B 1 61 ? -13.016 31.915 -1.126 1.00 35.30 61 LYS B O 1
ATOM 1426 N N . GLY B 1 62 ? -11.476 32.345 0.471 1.00 28.71 62 GLY B N 1
ATOM 1427 C CA . GLY B 1 62 ? -11.666 33.782 0.389 1.00 27.89 62 GLY B CA 1
ATOM 1428 C C . GLY B 1 62 ? -12.419 34.427 1.537 1.00 31.60 62 GLY B C 1
ATOM 1429 O O . GLY B 1 62 ? -12.589 35.645 1.558 1.00 30.88 62 GLY B O 1
ATOM 1430 N N . LYS B 1 63 ? -12.869 33.628 2.499 1.00 24.92 63 LYS B N 1
ATOM 1431 C CA . LYS B 1 63 ? -13.612 34.173 3.630 1.00 30.58 63 LYS B CA 1
ATOM 1432 C C . LYS B 1 63 ? -12.707 34.984 4.550 1.00 29.95 63 LYS B C 1
ATOM 1433 O O . LYS B 1 63 ? -11.495 34.782 4.576 1.00 32.08 63 LYS B O 1
ATOM 1439 N N . SER B 1 64 ? -13.301 35.909 5.296 1.00 33.24 64 SER B N 1
ATOM 1440 C CA . SER B 1 64 ? -12.547 36.772 6.203 1.00 29.01 64 SER B CA 1
ATOM 14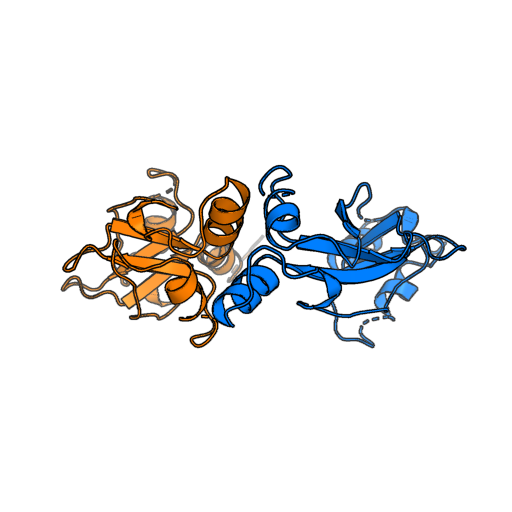41 C C . SER B 1 64 ? -12.431 36.206 7.614 1.00 31.70 64 SER B C 1
ATOM 1442 O O . SER B 1 64 ? -13.117 35.250 7.980 1.00 22.26 64 SER B O 1
ATOM 1445 N N . LEU B 1 65 ? -11.561 36.820 8.408 1.00 26.25 65 LEU B N 1
ATOM 1446 C CA . LEU B 1 65 ? -11.348 36.401 9.783 1.00 32.95 65 LEU B CA 1
ATOM 1447 C C . LEU B 1 65 ? -12.574 36.668 10.647 1.00 31.38 65 LEU B C 1
ATOM 1448 O O . LEU B 1 65 ? -12.645 36.207 11.781 1.00 30.99 65 LEU B O 1
ATOM 1453 N N . GLU B 1 66 ? -13.533 37.412 10.100 1.00 32.69 66 GLU B N 1
ATOM 1454 C CA . GLU B 1 66 ? -14.760 37.752 10.820 1.00 40.40 66 GLU B CA 1
ATOM 1455 C C . GLU B 1 66 ? -15.923 36.813 10.485 1.00 39.91 66 GLU B C 1
ATOM 1456 O O . GLU B 1 66 ? -16.972 36.876 11.120 1.00 37.82 66 GLU B O 1
ATOM 1462 N N . THR B 1 67 ? -15.738 35.950 9.491 1.00 33.34 67 THR B N 1
ATOM 1463 C CA . THR B 1 67 ? -16.787 35.021 9.074 1.00 31.91 67 THR B CA 1
ATOM 1464 C C . THR B 1 67 ? -17.439 34.260 10.219 1.00 30.90 67 THR B C 1
ATOM 1465 O O . THR B 1 67 ? -16.758 33.706 11.074 1.00 29.80 67 THR B O 1
ATOM 1469 N N . LYS B 1 68 ? -18.769 34.222 10.216 1.00 31.61 68 LYS B N 1
ATOM 1470 C CA . LYS B 1 68 ? -19.513 33.526 11.261 1.00 35.27 68 LYS B CA 1
ATOM 1471 C C . LYS B 1 68 ? -19.432 32.007 11.101 1.00 30.64 68 LYS B C 1
ATOM 1472 O O . LYS B 1 68 ? -19.351 31.486 9.991 1.00 23.72 68 LYS B O 1
ATOM 1478 N N . ALA B 1 69 ? -19.453 31.314 12.233 1.00 30.76 69 ALA B N 1
ATOM 1479 C CA . ALA B 1 69 ? -19.373 29.863 12.273 1.00 32.43 69 ALA B CA 1
ATOM 1480 C C . ALA B 1 69 ? -20.301 29.176 11.276 1.00 37.12 69 ALA B C 1
ATOM 1481 O O . ALA B 1 69 ? -19.859 28.353 10.478 1.00 32.53 69 ALA B O 1
ATOM 1483 N N . GLU B 1 70 ? -21.584 29.516 11.314 1.00 39.76 70 GLU B N 1
ATOM 1484 C CA . GLU B 1 70 ? -22.539 28.889 10.415 1.00 39.13 70 GLU B CA 1
ATOM 1485 C C . GLU B 1 70 ? -22.188 29.023 8.944 1.00 38.11 70 GLU B C 1
ATOM 1486 O O . GLU B 1 70 ? -22.695 28.268 8.120 1.00 43.59 70 GLU B O 1
ATOM 1492 N N . GLU B 1 71 ? -21.321 29.966 8.600 1.00 33.99 71 GLU B N 1
ATOM 1493 C CA . GLU B 1 71 ? -20.963 30.137 7.199 1.00 34.67 71 GLU B CA 1
ATOM 1494 C C . GLU B 1 71 ? -19.783 29.296 6.713 1.00 31.79 71 GLU B C 1
ATOM 1495 O O . GLU B 1 71 ? -19.472 29.316 5.526 1.00 29.83 71 GLU B O 1
ATOM 1501 N N . PHE B 1 72 ? -19.120 28.564 7.605 1.00 25.65 72 PHE B N 1
ATOM 1502 C CA . PHE B 1 72 ? -17.984 27.748 7.164 1.00 32.50 72 PHE B CA 1
ATOM 1503 C C . PHE B 1 72 ? -17.844 26.415 7.896 1.00 35.27 72 PHE B C 1
ATOM 1504 O O . PHE B 1 72 ? -16.900 25.659 7.659 1.00 30.90 72 PHE B O 1
ATOM 1520 N N . THR B 1 74 ? -19.288 22.561 9.157 1.00 31.41 74 THR B N 1
ATOM 1521 C CA . THR B 1 74 ? -19.898 21.455 8.442 1.00 33.82 74 THR B CA 1
ATOM 1522 C C . THR B 1 74 ? -21.267 21.352 9.123 1.00 32.73 74 THR B C 1
ATOM 1523 O O . THR B 1 74 ? -21.346 20.957 10.283 1.00 30.88 74 THR B O 1
ATOM 1527 N N . ALA B 1 75 ? -22.328 21.743 8.423 1.00 30.01 75 ALA B N 1
ATOM 1528 C CA . ALA B 1 75 ? -23.676 21.693 8.986 1.00 30.32 75 ALA B CA 1
ATOM 1529 C C . ALA B 1 75 ? -24.083 20.250 9.251 1.00 34.54 75 ALA B C 1
ATOM 1530 O O . ALA B 1 75 ? -23.888 19.387 8.390 1.00 30.28 75 ALA B O 1
ATOM 1532 N N . SER B 1 76 ? -24.643 19.991 10.435 1.00 30.21 76 SER B N 1
ATOM 1533 C CA . SER B 1 76 ? -25.082 18.639 10.809 1.00 28.66 76 SER B CA 1
ATOM 1534 C C . SER B 1 76 ? -25.874 18.639 12.125 1.00 28.11 76 SER B C 1
ATOM 1535 O O . SER B 1 76 ? -25.461 19.256 13.101 1.00 27.70 76 SER B O 1
ATOM 1538 N N . LEU B 1 77 ? -27.000 17.930 12.153 1.00 26.77 77 LEU B N 1
ATOM 1539 C CA . LEU B 1 77 ? -27.835 17.875 13.349 1.00 28.28 77 LEU B CA 1
ATOM 1540 C C . LEU B 1 77 ? -27.747 16.556 14.109 1.00 32.50 77 LEU B C 1
ATOM 1541 O O . LEU B 1 77 ? -28.170 16.468 15.263 1.00 31.51 77 LEU B O 1
ATOM 1546 N N . ILE B 1 78 ? -27.206 15.523 13.470 1.00 28.14 78 ILE B N 1
ATOM 1547 C CA . ILE B 1 78 ? -27.119 14.217 14.119 1.00 26.85 78 ILE B CA 1
ATOM 1548 C C . ILE B 1 78 ? -26.159 14.155 15.316 1.00 25.36 78 ILE B C 1
ATOM 1549 O O . ILE B 1 78 ? -25.078 14.754 15.307 1.00 25.90 78 ILE B O 1
ATOM 1554 N N . THR B 1 79 ? -26.564 13.415 16.346 1.00 29.08 79 THR B N 1
ATOM 1555 C CA . THR B 1 79 ? -25.739 13.243 17.535 1.00 28.34 79 THR B CA 1
ATOM 1556 C C . THR B 1 79 ? -25.807 11.785 17.957 1.00 32.02 79 THR B C 1
ATOM 1557 O O . THR B 1 79 ? -26.547 10.986 17.371 1.00 27.98 79 THR B O 1
ATOM 1561 N N . ILE B 1 80 ? -25.031 11.433 18.972 1.00 27.45 80 ILE B N 1
ATOM 1562 C CA . ILE B 1 80 ? -25.041 10.070 19.472 1.00 34.02 80 ILE B CA 1
ATOM 1563 C C . ILE B 1 80 ? -24.859 10.082 20.985 1.00 35.63 80 ILE B C 1
ATOM 1564 O O . ILE B 1 80 ? -24.268 11.016 21.540 1.00 29.89 80 ILE B O 1
ATOM 1569 N N . ARG B 1 81 ? -25.387 9.057 21.647 1.00 32.33 81 ARG B N 1
ATOM 1570 C CA . ARG B 1 81 ? -25.282 8.943 23.100 1.00 36.08 81 ARG B CA 1
ATOM 1571 C C . ARG B 1 81 ? -23.928 8.359 23.477 1.00 38.21 81 ARG B C 1
ATOM 1572 O O . ARG B 1 81 ? -23.384 7.521 22.757 1.00 35.17 81 ARG B O 1
ATOM 1580 N N . GLU B 1 82 ? -23.379 8.796 24.604 1.00 37.18 82 GLU B N 1
ATOM 1581 C CA . GLU B 1 82 ? -22.079 8.298 25.033 1.00 37.74 82 GLU B CA 1
ATOM 1582 C C . GLU B 1 82 ? -22.102 6.816 25.398 1.00 38.21 82 GLU B C 1
ATOM 1583 O O . GLU B 1 82 ? -21.059 6.160 25.404 1.00 38.32 82 GLU B O 1
ATOM 1589 N N . ASP B 1 83 ? -23.290 6.282 25.667 1.00 34.31 83 ASP B N 1
ATOM 1590 C CA . ASP B 1 83 ? -23.427 4.873 26.036 1.00 41.46 83 ASP B CA 1
ATOM 1591 C C . ASP B 1 83 ? -23.489 3.915 24.838 1.00 41.73 83 ASP B C 1
ATOM 1592 O O . ASP B 1 83 ? -23.319 2.703 24.995 1.00 40.13 83 ASP B O 1
ATOM 1597 N N . SER B 1 84 ? -23.723 4.467 23.650 1.00 38.03 84 SER B N 1
ATOM 1598 C CA . SER B 1 84 ? -23.822 3.686 22.419 1.00 36.88 84 SER B CA 1
ATOM 1599 C C . SER B 1 84 ? -22.546 2.949 22.039 1.00 36.05 84 SER B C 1
ATOM 1600 O O . SER B 1 84 ? -21.440 3.413 22.306 1.00 31.26 84 SER B O 1
ATOM 1603 N N . PRO B 1 85 ? -22.688 1.780 21.394 1.00 37.08 85 PRO B N 1
ATOM 1604 C CA . PRO B 1 85 ? -21.529 0.992 20.967 1.00 36.11 85 PRO B CA 1
ATOM 1605 C C . PRO B 1 85 ? -20.796 1.768 19.871 1.00 34.62 85 PRO B C 1
ATOM 1606 O O . PRO B 1 85 ? -21.430 2.489 19.101 1.00 30.43 85 PRO B O 1
ATOM 1610 N N . ILE B 1 86 ? -19.474 1.640 19.793 1.00 33.06 86 ILE B N 1
ATOM 1611 C CA . ILE B 1 86 ? -18.736 2.384 18.777 1.00 36.48 86 ILE B CA 1
ATOM 1612 C C . ILE B 1 86 ? -19.212 2.073 17.367 1.00 32.09 86 ILE B C 1
ATOM 1613 O O . ILE B 1 86 ? -19.215 2.947 16.507 1.00 31.55 86 ILE B O 1
ATOM 1618 N N . THR B 1 87 ? -19.614 0.833 17.126 1.00 30.77 87 THR B N 1
ATOM 1619 C CA . THR B 1 87 ? -20.080 0.462 15.800 1.00 34.01 87 THR B CA 1
ATOM 1620 C C . THR B 1 87 ? -21.323 1.268 15.456 1.00 31.91 87 THR B C 1
ATOM 1621 O O . THR B 1 87 ? -21.658 1.429 14.291 1.00 33.01 87 THR B O 1
ATOM 1625 N N . GLY B 1 88 ? -22.006 1.769 16.482 1.00 34.86 88 GLY B N 1
ATOM 1626 C CA . GLY B 1 88 ? -23.190 2.582 16.256 1.00 29.91 88 GLY B CA 1
ATOM 1627 C C . GLY B 1 88 ? -22.773 3.956 15.760 1.00 32.99 88 GLY B C 1
ATOM 1628 O O . GLY B 1 88 ? -23.450 4.570 14.938 1.00 28.37 88 GLY B O 1
ATOM 1629 N N . ALA B 1 89 ? -21.641 4.442 16.259 1.00 30.47 89 ALA B N 1
ATOM 1630 C CA . ALA B 1 89 ? -21.135 5.741 15.848 1.00 30.10 89 ALA B CA 1
ATOM 1631 C C . ALA B 1 89 ? -20.653 5.633 14.410 1.00 28.25 89 ALA B C 1
ATOM 1632 O O . ALA B 1 89 ? -20.920 6.505 13.587 1.00 29.67 89 ALA B O 1
ATOM 1634 N N . LEU B 1 90 ? -19.945 4.550 14.111 1.00 27.45 90 LEU B N 1
ATOM 1635 C CA . LEU B 1 90 ? -19.428 4.334 12.765 1.00 30.45 90 LEU B CA 1
ATOM 1636 C C . LEU B 1 90 ? -20.543 4.363 11.726 1.00 22.58 90 LEU B C 1
ATOM 1637 O O . LEU B 1 90 ? -20.392 4.977 10.668 1.00 24.15 90 LEU B O 1
ATOM 1642 N N . ALA B 1 91 ? -21.659 3.707 12.035 1.00 24.81 91 ALA B N 1
ATOM 1643 C CA . ALA B 1 91 ? -22.800 3.653 11.125 1.00 30.17 91 ALA B CA 1
ATOM 1644 C C . ALA B 1 91 ? -23.385 5.030 10.807 1.00 29.59 91 ALA B C 1
ATOM 1645 O O . ALA B 1 91 ? -23.724 5.318 9.665 1.00 31.49 91 ALA B O 1
ATOM 1647 N N . LEU B 1 92 ? -23.514 5.873 11.824 1.00 27.94 92 LEU B N 1
ATOM 1648 C CA . LEU B 1 92 ? -24.057 7.209 11.636 1.00 25.73 92 LEU B CA 1
ATOM 1649 C C . LEU B 1 92 ? -23.104 8.088 10.810 1.00 27.65 92 LEU B C 1
ATOM 1650 O O . LEU B 1 92 ? -23.535 8.819 9.920 1.00 25.96 92 LEU B O 1
ATOM 1663 N N . ARG B 1 94 ? -21.061 7.180 8.615 1.00 27.56 94 ARG B N 1
ATOM 1664 C CA . ARG B 1 94 ? -21.145 6.685 7.251 1.00 26.81 94 ARG B CA 1
ATOM 1665 C C . ARG B 1 94 ? -22.421 7.155 6.574 1.00 29.64 94 ARG B C 1
ATOM 1666 O O . ARG B 1 94 ? -22.383 7.719 5.477 1.00 29.05 94 ARG B O 1
ATOM 1674 N N . GLN B 1 95 ? -23.552 6.923 7.234 1.00 27.27 95 GLN B N 1
ATOM 1675 C CA . GLN B 1 95 ? -24.846 7.303 6.687 1.00 28.17 95 GLN B CA 1
ATOM 1676 C C . GLN B 1 95 ? -25.002 8.795 6.469 1.00 27.30 95 GLN B C 1
ATOM 1677 O O . GLN B 1 95 ? -25.619 9.205 5.497 1.00 25.97 95 GLN B O 1
ATOM 1683 N N . PHE B 1 96 ? -24.450 9.609 7.365 1.00 25.58 96 PHE B N 1
ATOM 1684 C CA . PHE B 1 96 ? -24.576 11.057 7.228 1.00 26.06 96 PHE B CA 1
ATOM 1685 C C . PHE B 1 96 ? -23.340 11.740 6.640 1.00 32.67 96 PHE B C 1
ATOM 1686 O O . PHE B 1 96 ? -23.286 12.966 6.563 1.00 29.69 96 PHE B O 1
ATOM 1694 N N . ASN B 1 97 ? -22.358 10.944 6.216 1.00 27.80 97 ASN B N 1
ATOM 1695 C CA . ASN B 1 97 ? -21.126 11.470 5.620 1.00 32.03 97 ASN B CA 1
ATOM 1696 C C . ASN B 1 97 ? -20.404 12.512 6.467 1.00 30.40 97 ASN B C 1
ATOM 1697 O O . ASN B 1 97 ? -20.178 13.631 6.008 1.00 29.37 97 ASN B O 1
ATOM 1702 N N . ILE B 1 98 ? -20.046 12.155 7.697 1.00 30.97 98 ILE B N 1
ATOM 1703 C CA . ILE B 1 98 ? -19.329 13.079 8.575 1.00 30.85 98 ILE B CA 1
ATOM 1704 C C . ILE B 1 98 ? -18.228 12.354 9.336 1.00 29.78 98 ILE B C 1
ATOM 1705 O O . ILE B 1 98 ? -18.371 11.187 9.712 1.00 32.11 98 ILE B O 1
ATOM 1710 N N . ARG B 1 99 ? -17.128 13.056 9.564 1.00 23.42 99 ARG B N 1
ATOM 1711 C CA . ARG B 1 99 ? -15.988 12.474 10.255 1.00 33.31 99 ARG B CA 1
ATOM 1712 C C . ARG B 1 99 ? -16.010 12.682 11.764 1.00 31.83 99 ARG B C 1
ATOM 1713 O O . ARG B 1 99 ? -15.171 12.129 12.474 1.00 30.17 99 ARG B O 1
ATOM 1721 N N . HIS B 1 100 ? -16.964 13.474 12.248 1.00 27.81 100 HIS B N 1
ATOM 1722 C CA . HIS B 1 100 ? -17.082 13.755 13.677 1.00 30.56 100 HIS B CA 1
ATOM 1723 C C . HIS B 1 100 ? -18.535 13.698 14.150 1.00 31.05 100 HIS B C 1
ATOM 1724 O O . HIS B 1 100 ? -19.455 13.999 13.393 1.00 33.34 100 HIS B O 1
ATOM 1731 N N . LEU B 1 101 ? -18.736 13.297 15.401 1.00 27.11 101 LEU B N 1
ATOM 1732 C CA . LEU B 1 101 ? -20.083 13.217 15.969 1.00 29.81 101 LEU B CA 1
ATOM 1733 C C . LEU B 1 101 ? -20.158 13.866 17.335 1.00 29.34 101 LEU B C 1
ATOM 1734 O O . LEU B 1 101 ? -19.362 13.557 18.216 1.00 31.00 101 LEU B O 1
ATOM 1739 N N . PRO B 1 102 ? -21.090 14.807 17.520 1.00 31.67 102 PRO B N 1
ATOM 1740 C CA . PRO B 1 102 ? -21.164 15.401 18.855 1.00 32.85 102 PRO B CA 1
ATOM 1741 C C . PRO B 1 102 ? -21.737 14.299 19.751 1.00 32.78 102 PRO B C 1
ATOM 1742 O O . PRO B 1 102 ? -22.643 13.569 19.338 1.00 32.01 102 PRO B O 1
ATOM 1746 N N . VAL B 1 103 ? -21.189 14.147 20.949 1.00 32.83 103 VAL B N 1
ATOM 1747 C CA . VAL B 1 103 ? -21.677 13.129 21.867 1.00 29.04 103 VAL B CA 1
ATOM 1748 C C . VAL B 1 103 ? -22.415 13.809 23.019 1.00 36.48 103 VAL B C 1
ATOM 1749 O O . VAL B 1 103 ? -21.877 14.718 23.655 1.00 37.61 103 VAL B O 1
ATOM 1753 N N . VAL B 1 104 ? 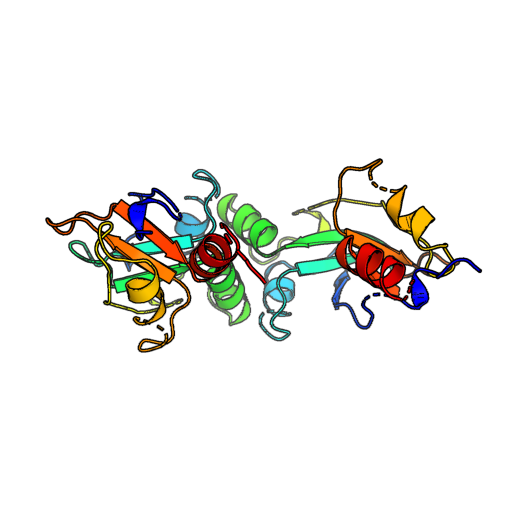-23.649 13.376 23.277 1.00 32.78 104 VAL B N 1
ATOM 1754 C CA . VAL B 1 104 ? -24.456 13.939 24.354 1.00 37.63 104 VAL B CA 1
ATOM 1755 C C . VAL B 1 104 ? -24.902 12.841 25.321 1.00 43.05 104 VAL B C 1
ATOM 1756 O O . VAL B 1 104 ? -24.651 11.660 25.088 1.00 42.94 104 VAL B O 1
ATOM 1760 N N . ASP B 1 105 ? -25.563 13.230 26.407 1.00 45.21 105 ASP B N 1
ATOM 1761 C CA . ASP B 1 105 ? -26.045 12.253 27.380 1.00 45.60 105 ASP B CA 1
ATOM 1762 C C . ASP B 1 105 ? -27.541 12.040 27.216 1.00 48.24 105 ASP B C 1
ATOM 1763 O O . ASP B 1 105 ? -28.155 12.605 26.312 1.00 47.42 105 ASP B O 1
ATOM 1768 N N . ASP B 1 106 ? -28.123 11.237 28.104 1.00 55.34 106 ASP B N 1
ATOM 1769 C CA . ASP B 1 106 ? -29.554 10.929 28.071 1.00 63.92 106 ASP B CA 1
ATOM 1770 C C . ASP B 1 106 ? -30.432 12.162 28.222 1.00 64.76 106 ASP B C 1
ATOM 1771 O O . ASP B 1 106 ? -31.645 12.095 28.021 1.00 66.44 106 ASP B O 1
ATOM 1776 N N . LYS B 1 107 ? -29.819 13.283 28.587 1.00 64.05 107 LYS B N 1
ATOM 1777 C CA . LYS B 1 107 ? -30.553 14.526 28.773 1.00 65.96 107 LYS B CA 1
ATOM 1778 C C . LYS B 1 107 ? -30.372 15.456 27.583 1.00 63.53 107 LYS B C 1
ATOM 1779 O O . LYS B 1 107 ? -31.196 16.338 27.343 1.00 63.19 107 LYS B O 1
ATOM 1785 N N . GLY B 1 108 ? -29.291 15.252 26.838 1.00 60.57 108 GLY B N 1
ATOM 1786 C CA . GLY B 1 108 ? -29.032 16.088 25.682 1.00 60.26 108 GLY B CA 1
ATOM 1787 C C . GLY B 1 108 ? -27.853 17.023 25.871 1.00 58.79 108 GLY B C 1
ATOM 1788 O O . GLY B 1 108 ? -27.453 17.721 24.937 1.00 58.97 108 GLY B O 1
ATOM 1789 N N . ASN B 1 109 ? -27.291 17.048 27.075 1.00 54.41 109 ASN B N 1
ATOM 1790 C CA . ASN B 1 109 ? -26.150 17.911 27.342 1.00 53.28 109 ASN B CA 1
ATOM 1791 C C . ASN B 1 109 ? -24.947 17.436 26.526 1.00 48.38 109 ASN B C 1
ATOM 1792 O O . ASN B 1 109 ? -24.700 16.236 26.406 1.00 44.54 109 ASN B O 1
ATOM 1797 N N . LEU B 1 110 ? -24.206 18.386 25.969 1.00 44.40 110 LEU B N 1
ATOM 1798 C CA . LEU B 1 110 ? -23.033 18.077 25.164 1.00 44.97 110 LEU B CA 1
ATOM 1799 C C . LEU B 1 110 ? -21.927 17.562 26.084 1.00 42.06 110 LEU B C 1
ATOM 1800 O O . LEU B 1 110 ? -21.498 18.258 26.996 1.00 49.40 110 LEU B O 1
ATOM 1805 N N . LYS B 1 111 ? -21.480 16.333 25.851 1.00 40.66 111 LYS B N 1
ATOM 1806 C CA . LYS B 1 111 ? -20.439 15.725 26.671 1.00 38.94 111 LYS B CA 1
ATOM 1807 C C . LYS B 1 111 ? -19.098 15.641 25.953 1.00 40.40 111 LYS B C 1
ATOM 1808 O O . LYS B 1 111 ? -18.046 15.880 26.549 1.00 37.10 111 LYS B O 1
ATOM 1814 N N . GLY B 1 112 ? -19.131 15.292 24.675 1.00 33.52 112 GLY B N 1
ATOM 1815 C CA . GLY B 1 112 ? -17.891 15.184 23.945 1.00 33.62 112 GLY B CA 1
ATOM 1816 C C . GLY B 1 112 ? -18.061 15.177 22.446 1.00 34.05 112 GLY B C 1
ATOM 1817 O O . GLY B 1 112 ? -19.095 15.568 21.901 1.00 36.23 112 GLY B O 1
ATOM 1818 N N . ILE B 1 113 ? -17.021 14.713 21.776 1.00 34.66 113 ILE B N 1
ATOM 1819 C CA . ILE B 1 113 ? -17.011 14.646 20.336 1.00 36.85 113 ILE B CA 1
ATOM 1820 C C . ILE B 1 113 ? -16.155 13.427 20.014 1.00 40.55 113 ILE B C 1
ATOM 1821 O O . ILE B 1 113 ? -15.099 13.226 20.616 1.00 40.03 113 ILE B O 1
ATOM 1826 N N . ILE B 1 114 ? -16.641 12.587 19.105 1.00 36.19 114 ILE B N 1
ATOM 1827 C CA . ILE B 1 114 ? -15.909 11.395 18.707 1.00 35.36 114 ILE B CA 1
ATOM 1828 C C . ILE B 1 114 ? -15.723 11.440 17.193 1.00 31.31 114 ILE B C 1
ATOM 1829 O O . ILE B 1 114 ? -16.619 11.865 16.464 1.00 35.17 114 ILE B O 1
ATOM 1834 N N . SER B 1 115 ? -14.552 11.015 16.729 1.00 32.57 115 SER B N 1
ATOM 1835 C CA . SER B 1 115 ? -14.234 11.041 15.304 1.00 30.38 115 SER B CA 1
ATOM 1836 C C . SER B 1 115 ? -13.861 9.668 14.749 1.00 29.46 115 SER B C 1
ATOM 1837 O O . SER B 1 115 ? -13.641 8.717 15.498 1.00 31.36 115 SER B O 1
ATOM 1840 N N . ILE B 1 116 ? -13.784 9.576 13.425 1.00 31.44 116 ILE B N 1
ATOM 1841 C CA . ILE B 1 116 ? -13.430 8.327 12.769 1.00 33.97 116 ILE B CA 1
ATOM 1842 C C . ILE B 1 116 ? -12.103 7.791 13.304 1.00 36.00 116 ILE B C 1
ATOM 1843 O O . ILE B 1 116 ? -11.923 6.576 13.409 1.00 29.53 116 ILE B O 1
ATOM 1848 N N . ARG B 1 117 ? -11.185 8.703 13.639 1.00 34.84 117 ARG B N 1
ATOM 1849 C CA . ARG B 1 117 ? -9.875 8.336 14.166 1.00 37.35 117 ARG B CA 1
ATOM 1850 C C . ARG B 1 117 ? -10.043 7.517 15.429 1.00 35.05 117 ARG B C 1
ATOM 1851 O O . ARG B 1 117 ? -9.350 6.519 15.640 1.00 33.35 117 ARG B O 1
ATOM 1859 N N . ASP B 1 118 ? -10.967 7.959 16.275 1.00 34.47 118 ASP B N 1
ATOM 1860 C CA . ASP B 1 118 ? -11.247 7.278 17.523 1.00 35.05 118 ASP B CA 1
ATOM 1861 C C . ASP B 1 118 ? -11.786 5.882 17.215 1.00 36.49 118 ASP B C 1
ATOM 1862 O O . ASP B 1 118 ? -11.421 4.903 17.868 1.00 33.46 118 ASP B O 1
ATOM 1867 N N . ILE B 1 119 ? -12.655 5.801 16.212 1.00 33.25 119 ILE B N 1
ATOM 1868 C CA . ILE B 1 119 ? -13.245 4.532 15.821 1.00 30.43 119 ILE B CA 1
ATOM 1869 C C . ILE B 1 119 ? -12.174 3.542 15.360 1.00 36.38 119 ILE B C 1
ATOM 1870 O O . ILE B 1 119 ? -12.093 2.431 15.884 1.00 32.17 119 ILE B O 1
ATOM 1875 N N . THR B 1 120 ? -11.354 3.932 14.383 1.00 37.14 120 THR B N 1
ATOM 1876 C CA . THR B 1 120 ? -10.317 3.021 13.899 1.00 37.20 120 THR B CA 1
ATOM 1877 C C . THR B 1 120 ? -9.364 2.687 15.038 1.00 40.38 120 THR B C 1
ATOM 1878 O O . THR B 1 120 ? -8.826 1.582 15.098 1.00 38.84 120 THR B O 1
ATOM 1882 N N . ARG B 1 121 ? -9.171 3.637 15.953 1.00 38.37 121 ARG B N 1
ATOM 1883 C CA . ARG B 1 121 ? -8.305 3.402 17.100 1.00 41.21 121 ARG B CA 1
ATOM 1884 C C . ARG B 1 121 ? -8.906 2.270 17.934 1.00 39.92 121 ARG B C 1
ATOM 1885 O O . ARG B 1 121 ? -8.251 1.257 18.195 1.00 38.25 121 ARG B O 1
ATOM 1893 N N . ALA B 1 122 ? -10.160 2.440 18.340 1.00 38.24 122 ALA B N 1
ATOM 1894 C CA . ALA B 1 122 ? -10.831 1.424 19.138 1.00 35.45 122 ALA B CA 1
ATOM 1895 C C . ALA B 1 122 ? -10.702 0.072 18.448 1.00 41.14 122 ALA B C 1
ATOM 1896 O O . ALA B 1 122 ? -10.526 -0.953 19.110 1.00 40.73 122 ALA B O 1
ATOM 1898 N N . ILE B 1 123 ? -10.789 0.065 17.119 1.00 38.92 123 ILE B N 1
ATOM 1899 C CA . ILE B 1 123 ? -10.664 -1.185 16.387 1.00 38.79 123 ILE B CA 1
ATOM 1900 C C . ILE B 1 123 ? -9.258 -1.737 16.584 1.00 39.23 123 ILE B C 1
ATOM 1901 O O . ILE B 1 123 ? -9.092 -2.915 16.881 1.00 35.48 123 ILE B O 1
ATOM 1906 N N . ASP B 1 124 ? -8.244 -0.890 16.443 1.00 43.03 124 ASP B N 1
ATOM 1907 C CA . ASP B 1 124 ? -6.873 -1.351 16.627 1.00 46.01 124 ASP B CA 1
ATOM 1908 C C . ASP B 1 124 ? -6.684 -2.013 17.985 1.00 49.17 124 ASP B C 1
ATOM 1909 O O . ASP B 1 124 ? -6.019 -3.040 18.085 1.00 47.82 124 ASP B O 1
ATOM 1914 N N . ASP B 1 125 ? -7.278 -1.431 19.027 1.00 50.65 125 ASP B N 1
ATOM 1915 C CA . ASP B 1 125 ? -7.155 -1.974 20.381 1.00 54.73 125 ASP B CA 1
ATOM 1916 C C . ASP B 1 125 ? -7.793 -3.344 20.594 1.00 56.77 125 ASP B C 1
ATOM 1917 O O . ASP B 1 125 ? -7.576 -3.974 21.625 1.00 55.25 125 ASP B O 1
ATOM 1938 N N . GLY B 1 131 ? -7.322 -13.911 18.056 1.00 54.75 131 GLY B N 1
ATOM 1939 C CA . GLY B 1 131 ? -6.515 -15.012 17.562 1.00 52.81 131 GLY B CA 1
ATOM 1940 C C . GLY B 1 131 ? -6.384 -14.816 16.062 1.00 53.00 131 GLY B C 1
ATOM 1941 O O . GLY B 1 131 ? -7.028 -13.925 15.507 1.00 48.96 131 GLY B O 1
ATOM 1942 N N . GLU B 1 132 ? -5.567 -15.629 15.398 1.00 55.89 132 GLU B N 1
ATOM 1943 C CA . GLU B 1 132 ? -5.389 -15.495 13.953 1.00 61.24 132 GLU B CA 1
ATOM 1944 C C . GLU B 1 132 ? -6.571 -16.021 13.131 1.00 61.27 132 GLU B C 1
ATOM 1945 O O . GLU B 1 132 ? -7.162 -15.207 12.388 1.00 57.33 132 GLU B O 1
#